Protein AF-0000000077522440 (afdb_homodimer)

InterPro domains:
  IPR002110 Ankyrin repeat [PF12796] (13-89)
  IPR002110 Ankyrin repeat [PS50088] (48-80)
  IPR036770 Ankyrin repeat-containing domain superfamily [G3DSA:1.25.40.20] (3-104)
  IPR036770 Ankyrin repeat-containing domain superfamily [SSF48403] (14-89)

Structure (mmCIF, N/CA/C/O backbone):
data_AF-0000000077522440-model_v1
#
loop_
_entity.id
_entity.type
_entity.pdbx_description
1 polymer 'ANK_REP_REGION domain-containing protein'
#
loop_
_atom_site.group_PDB
_atom_site.id
_atom_site.type_symbol
_atom_site.label_atom_id
_atom_site.label_alt_id
_atom_site.label_comp_id
_atom_site.label_asym_id
_atom_site.label_entity_id
_atom_site.label_seq_id
_atom_site.pdbx_PDB_ins_code
_atom_site.Cartn_x
_atom_site.Cartn_y
_atom_site.Cartn_z
_atom_site.occupancy
_atom_site.B_iso_or_equiv
_atom_site.auth_seq_id
_atom_site.auth_comp_id
_atom_site.auth_asym_id
_atom_site.auth_atom_id
_atom_site.pdbx_PDB_model_num
ATOM 1 N N . MET A 1 1 ? -11.016 16.938 -20 1 34.31 1 MET A N 1
ATOM 2 C CA . MET A 1 1 ? -11.484 17.625 -18.797 1 34.31 1 MET A CA 1
ATOM 3 C C . MET A 1 1 ? -11.148 16.812 -17.547 1 34.31 1 MET A C 1
ATOM 5 O O . MET A 1 1 ? -11.688 17.062 -16.469 1 34.31 1 MET A O 1
ATOM 9 N N . PRO A 1 2 ? -10.891 15.523 -17.688 1 43.03 2 PRO A N 1
ATOM 10 C CA . PRO A 1 2 ? -10.672 14.531 -16.625 1 43.03 2 PRO A CA 1
ATOM 11 C C . PRO A 1 2 ? -9.523 14.906 -15.695 1 43.03 2 PRO A C 1
ATOM 13 O O . PRO A 1 2 ? -9.578 14.602 -14.5 1 43.03 2 PRO A O 1
ATOM 16 N N . ALA A 1 3 ? -8.5 15.422 -16.422 1 49.19 3 ALA A N 1
ATOM 17 C CA . ALA A 1 3 ? -7.285 15.789 -15.695 1 49.19 3 ALA A CA 1
ATOM 18 C C . ALA A 1 3 ? -7.574 16.875 -14.656 1 49.19 3 ALA A C 1
ATOM 20 O O . ALA A 1 3 ? -6.988 16.859 -13.57 1 49.19 3 ALA A O 1
ATOM 21 N N . ALA A 1 4 ? -8.344 17.828 -15.117 1 45.81 4 ALA A N 1
ATOM 22 C CA . ALA A 1 4 ? -8.68 18.969 -14.266 1 45.81 4 ALA A CA 1
ATOM 23 C C . ALA A 1 4 ? -9.422 18.531 -13.008 1 45.81 4 ALA A C 1
ATOM 25 O O . ALA A 1 4 ? -9.227 19.094 -11.93 1 45.81 4 ALA A O 1
ATOM 26 N N . ALA A 1 5 ? -10.234 17.531 -13.188 1 49.31 5 ALA A N 1
ATOM 27 C CA . ALA A 1 5 ? -11.047 16.984 -12.109 1 49.31 5 ALA A CA 1
ATOM 28 C C . ALA A 1 5 ? -10.195 16.188 -11.125 1 49.31 5 ALA A C 1
ATOM 30 O O . ALA A 1 5 ? -10.453 16.203 -9.914 1 49.31 5 ALA A O 1
ATOM 31 N N . GLU A 1 6 ? -9.102 15.453 -11.609 1 52.91 6 GLU A N 1
ATOM 32 C CA . GLU A 1 6 ? -8.172 14.633 -10.844 1 52.91 6 GLU A CA 1
ATOM 33 C C . GLU A 1 6 ? -7.32 15.492 -9.906 1 52.91 6 GLU A C 1
ATOM 35 O O . GLU A 1 6 ? -7.113 15.133 -8.75 1 52.91 6 GLU A O 1
ATOM 40 N N . GLU A 1 7 ? -6.742 16.594 -10.516 1 58.84 7 GLU A N 1
ATOM 41 C CA . GLU A 1 7 ? -5.98 17.578 -9.758 1 58.84 7 GLU A CA 1
ATOM 42 C C . GLU A 1 7 ? -6.828 18.188 -8.641 1 58.84 7 GLU A C 1
ATOM 44 O O . GLU A 1 7 ? -6.309 18.531 -7.578 1 58.84 7 GLU A O 1
ATOM 49 N N . LYS A 1 8 ? -8.062 17.859 -8.828 1 71.31 8 LYS A N 1
ATOM 50 C CA . LYS A 1 8 ? -9.016 18.531 -7.945 1 71.31 8 LYS A CA 1
ATOM 51 C C . LYS A 1 8 ? -9.289 17.703 -6.695 1 71.31 8 LYS A C 1
ATOM 53 O O . LYS A 1 8 ? -9.336 18.25 -5.586 1 71.31 8 LYS A O 1
ATOM 58 N N . ALA A 1 9 ? -9.18 16.375 -6.879 1 82.75 9 ALA A N 1
ATOM 59 C CA . ALA A 1 9 ? -9.539 15.578 -5.711 1 82.75 9 ALA A CA 1
ATOM 60 C C . ALA A 1 9 ? -8.453 15.648 -4.641 1 82.75 9 ALA A C 1
ATOM 62 O O . ALA A 1 9 ? -8.758 15.781 -3.451 1 82.75 9 ALA A O 1
ATOM 63 N N . THR A 1 10 ? -7.219 15.695 -5.117 1 87.12 10 THR A N 1
ATOM 64 C CA . THR A 1 10 ? -6.094 15.766 -4.188 1 87.12 10 THR A CA 1
ATOM 65 C C . THR A 1 10 ? -6.129 17.078 -3.4 1 87.12 10 THR A C 1
ATOM 67 O O . THR A 1 10 ? -5.895 17.078 -2.191 1 87.12 10 THR A O 1
ATOM 70 N N . ALA A 1 11 ? -6.438 18.125 -4.078 1 89.88 11 ALA A N 1
ATOM 71 C CA . ALA A 1 11 ? -6.512 19.438 -3.422 1 89.88 11 ALA A CA 1
ATOM 72 C C . ALA A 1 11 ? -7.641 19.469 -2.393 1 89.88 11 ALA A C 1
ATOM 74 O O . ALA A 1 11 ? -7.48 20.031 -1.308 1 89.88 11 ALA A O 1
ATOM 75 N N . MET A 1 12 ? -8.742 18.891 -2.73 1 92.06 12 MET A N 1
ATOM 76 C CA . MET A 1 12 ? -9.883 18.828 -1.819 1 92.06 12 MET A CA 1
ATOM 77 C C . MET A 1 12 ? -9.562 17.969 -0.604 1 92.06 12 MET A C 1
ATOM 79 O O . MET A 1 12 ? -9.891 18.328 0.526 1 92.06 12 MET A O 1
ATOM 83 N N . LEU A 1 13 ? -8.945 16.875 -0.842 1 94.06 13 LEU A N 1
ATOM 84 C CA . LEU A 1 13 ? -8.562 15.969 0.237 1 94.06 13 LEU A CA 1
ATOM 85 C C . LEU A 1 13 ? -7.562 16.641 1.177 1 94.06 13 LEU A C 1
ATOM 87 O O . LEU A 1 13 ? -7.68 16.516 2.398 1 94.06 13 LEU A O 1
ATOM 91 N N . LEU A 1 14 ? -6.648 17.359 0.575 1 93.62 14 LEU A N 1
ATOM 92 C CA . LEU A 1 14 ? -5.652 18.078 1.37 1 93.62 14 LEU A CA 1
ATOM 93 C C . LEU A 1 14 ? -6.324 19.094 2.295 1 93.62 14 LEU A C 1
ATOM 95 O O . LEU A 1 14 ? -5.973 19.188 3.473 1 93.62 14 LEU A O 1
ATOM 99 N N . GLN A 1 15 ? -7.238 19.828 1.775 1 93.75 15 GLN A N 1
ATOM 100 C CA . GLN A 1 15 ? -7.977 20.797 2.572 1 93.75 15 GLN A CA 1
ATOM 101 C C . GLN A 1 15 ? -8.727 20.109 3.717 1 93.75 15 GLN A C 1
ATOM 103 O O . GLN A 1 15 ? -8.773 20.641 4.832 1 93.75 15 GLN A O 1
ATOM 108 N N . CYS A 1 16 ? -9.297 18.969 3.438 1 96 16 CYS A N 1
ATOM 109 C CA . CYS A 1 16 ? -10.023 18.219 4.457 1 96 16 CYS A CA 1
ATOM 110 C C . CYS A 1 16 ? -9.086 17.812 5.594 1 96 16 CYS A C 1
ATOM 112 O O . CYS A 1 16 ? -9.445 17.922 6.766 1 96 16 CYS A O 1
ATOM 114 N N . ILE A 1 17 ? -7.926 17.375 5.262 1 95.56 17 ILE A N 1
ATOM 115 C CA . ILE A 1 17 ? -6.953 16.906 6.246 1 95.56 17 ILE A CA 1
ATOM 116 C C . ILE A 1 17 ? -6.492 18.094 7.102 1 95.56 17 ILE A C 1
ATOM 118 O O . ILE A 1 17 ? -6.469 18 8.336 1 95.56 17 ILE A O 1
ATOM 122 N N . GLU A 1 18 ? -6.219 19.234 6.465 1 93.81 18 GLU A N 1
ATOM 123 C CA . GLU A 1 18 ? -5.719 20.406 7.168 1 93.81 18 GLU A C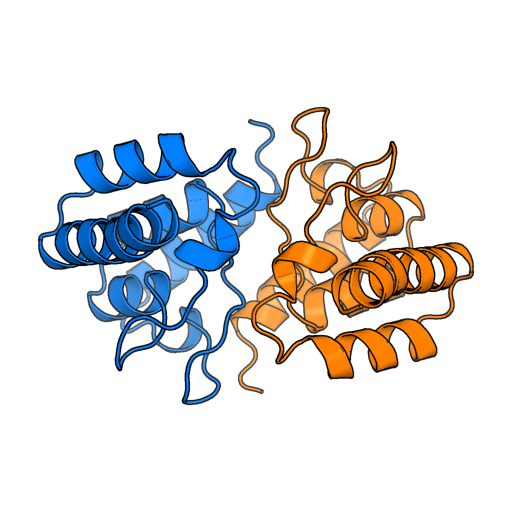A 1
ATOM 124 C C . GLU A 1 18 ? -6.781 20.984 8.102 1 93.81 18 GLU A C 1
ATOM 126 O O . GLU A 1 18 ? -6.457 21.531 9.156 1 93.81 18 GLU A O 1
ATOM 131 N N . ASN A 1 19 ? -8.008 20.812 7.648 1 94.81 19 ASN A N 1
ATOM 132 C CA . ASN A 1 19 ? -9.094 21.375 8.438 1 94.81 19 ASN A CA 1
ATOM 133 C C . ASN A 1 19 ? -9.648 20.344 9.43 1 94.81 19 ASN A C 1
ATOM 135 O O . ASN A 1 19 ? -10.57 20.656 10.195 1 94.81 19 ASN A O 1
ATOM 139 N N . GLY A 1 20 ? -9.219 19.172 9.406 1 93.81 20 GLY A N 1
ATOM 140 C CA . GLY A 1 20 ? -9.633 18.125 10.336 1 93.81 20 GLY A CA 1
ATOM 141 C C . GLY A 1 20 ? -11.023 17.594 10.047 1 93.81 20 GLY A C 1
ATOM 142 O O . GLY A 1 20 ? -11.719 17.125 10.953 1 93.81 20 GLY A O 1
ATOM 143 N N . ARG A 1 21 ? -11.445 17.734 8.852 1 94.38 21 ARG A N 1
ATOM 144 C CA . ARG A 1 21 ? -12.75 17.219 8.453 1 94.38 21 ARG A CA 1
ATOM 145 C C . ARG A 1 21 ? -12.641 15.773 7.965 1 94.38 21 ARG A C 1
ATOM 147 O O . ARG A 1 21 ? -12.75 15.516 6.766 1 94.38 21 ARG A O 1
ATOM 154 N N . VAL A 1 22 ? -12.672 14.836 8.867 1 95.25 22 VAL A N 1
ATOM 155 C CA . VAL A 1 22 ? -12.438 13.422 8.602 1 95.25 22 VAL A CA 1
ATOM 156 C C . VAL A 1 22 ? -13.656 12.812 7.922 1 95.25 22 VAL A C 1
ATOM 158 O O . VAL A 1 22 ? -13.531 11.938 7.062 1 95.25 22 VAL A O 1
ATOM 161 N N . ASP A 1 23 ? -14.805 13.328 8.297 1 94.94 23 ASP A N 1
ATOM 162 C CA . ASP A 1 23 ? -16.047 12.82 7.719 1 94.94 23 ASP A CA 1
ATOM 163 C C . ASP A 1 23 ? -16.078 13.031 6.207 1 94.94 23 ASP A C 1
ATOM 165 O O . ASP A 1 23 ? -16.391 12.102 5.453 1 94.94 23 ASP A O 1
ATOM 169 N N . ILE A 1 24 ? -15.75 14.211 5.855 1 94.88 24 ILE A N 1
ATOM 170 C CA . ILE A 1 24 ? -15.734 14.547 4.438 1 94.88 24 ILE A CA 1
ATOM 171 C C . ILE A 1 24 ? -14.602 13.789 3.736 1 94.88 24 ILE A C 1
ATOM 173 O O . ILE A 1 24 ? -14.781 13.281 2.627 1 94.88 24 ILE A O 1
ATOM 177 N N . LEU A 1 25 ? -13.508 13.734 4.363 1 94.75 25 LEU A N 1
ATOM 178 C CA . LEU A 1 25 ? -12.359 13 3.844 1 94.75 25 LEU A CA 1
ATOM 179 C C . LEU A 1 25 ? -12.734 11.562 3.52 1 94.75 25 LEU A C 1
ATOM 181 O O . LEU A 1 25 ? -12.492 11.086 2.406 1 94.75 25 LEU A O 1
ATOM 185 N N . CYS A 1 26 ? -13.352 10.945 4.43 1 94.12 26 CYS A N 1
ATOM 186 C CA . CYS A 1 26 ? -13.758 9.547 4.281 1 94.12 26 CYS A CA 1
ATOM 187 C C . CYS A 1 26 ? -14.75 9.391 3.133 1 94.12 26 CYS A C 1
ATOM 189 O O . CYS A 1 26 ? -14.664 8.438 2.363 1 94.12 26 CYS A O 1
ATOM 191 N N . SER A 1 27 ? -15.609 10.32 3.062 1 93.94 27 SER A N 1
ATOM 192 C CA . SER A 1 27 ? -16.625 10.273 2.008 1 93.94 27 SER A CA 1
ATOM 193 C C . SER A 1 27 ? -15.977 10.344 0.626 1 93.94 27 SER A C 1
ATOM 195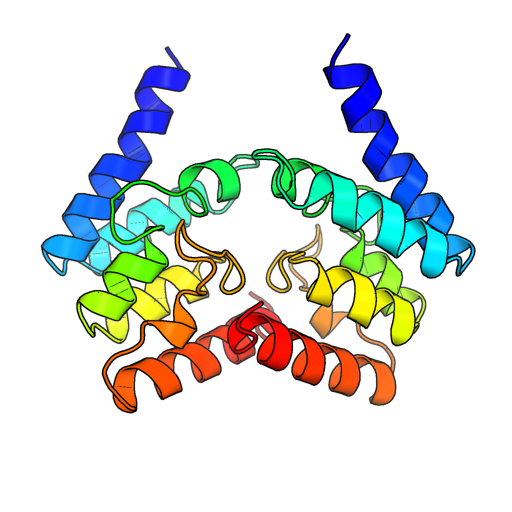 O O . SER A 1 27 ? -16.328 9.57 -0.267 1 93.94 27 SER A O 1
ATOM 197 N N . ILE A 1 28 ? -15.086 11.195 0.466 1 92.75 28 ILE A N 1
ATOM 198 C CA . ILE A 1 28 ? -14.406 11.383 -0.812 1 92.75 28 ILE A CA 1
ATOM 199 C C . ILE A 1 28 ? -13.57 10.148 -1.135 1 92.75 28 ILE A C 1
ATOM 201 O O . ILE A 1 28 ? -13.641 9.617 -2.246 1 92.75 28 ILE A O 1
ATOM 205 N N . LEU A 1 29 ? -12.875 9.664 -0.179 1 92.62 29 LEU A N 1
ATOM 206 C CA . LEU A 1 29 ? -12.016 8.5 -0.363 1 92.62 29 LEU A CA 1
ATOM 207 C C . LEU A 1 29 ? -12.836 7.27 -0.741 1 92.62 29 LEU A C 1
ATOM 209 O O . LEU A 1 29 ? -12.445 6.496 -1.615 1 92.62 29 LEU A O 1
ATOM 213 N N . SER A 1 30 ? -13.938 7.125 -0.061 1 90 30 SER A N 1
ATOM 214 C CA . SER A 1 30 ? -14.812 5.988 -0.332 1 90 30 SER A CA 1
ATOM 215 C C . SER A 1 30 ? -15.289 5.988 -1.781 1 90 30 SER A C 1
ATOM 217 O O . SER A 1 30 ? -15.469 4.926 -2.383 1 90 30 SER A O 1
ATOM 219 N N . GLN A 1 31 ? -15.477 7.117 -2.264 1 88.31 31 GLN A N 1
ATOM 220 C CA . GLN A 1 31 ? -15.945 7.258 -3.641 1 88.31 31 GLN A CA 1
ATOM 221 C C . GLN A 1 31 ? -14.805 7.012 -4.629 1 88.31 31 GLN A C 1
ATOM 223 O O . GLN A 1 31 ? -15.039 6.57 -5.758 1 88.31 31 GLN A O 1
ATOM 228 N N . MET A 1 32 ? -13.664 7.273 -4.227 1 86.31 32 MET A N 1
ATOM 229 C CA . MET A 1 32 ? -12.508 7.195 -5.121 1 86.31 32 MET A CA 1
ATOM 230 C C . MET A 1 32 ? -11.836 5.836 -5.023 1 86.31 32 MET A C 1
ATOM 232 O O . MET A 1 32 ? -11.125 5.422 -5.941 1 86.31 32 MET A O 1
ATOM 236 N N . LYS A 1 33 ? -11.984 5.133 -3.932 1 79.75 33 LYS A N 1
ATOM 237 C CA . LYS A 1 33 ? -11.227 3.926 -3.609 1 79.75 33 LYS A CA 1
ATOM 238 C C . LYS A 1 33 ? -11.398 2.861 -4.688 1 79.75 33 LYS A C 1
ATOM 240 O O . LYS A 1 33 ? -10.484 2.076 -4.945 1 79.75 33 LYS A O 1
ATOM 245 N N . ASN A 1 34 ? -12.453 2.836 -5.41 1 77.06 34 ASN A N 1
ATOM 246 C CA . ASN A 1 34 ? -12.734 1.812 -6.41 1 77.06 34 ASN A CA 1
ATOM 247 C C . ASN A 1 34 ? -12.203 2.213 -7.785 1 77.06 34 ASN A C 1
ATOM 249 O O . ASN A 1 34 ? -12.273 1.43 -8.734 1 77.06 34 ASN A O 1
ATOM 253 N N . LYS A 1 35 ? -11.641 3.336 -7.82 1 79.38 35 LYS A N 1
ATOM 254 C CA . LYS A 1 35 ? -11.117 3.805 -9.102 1 79.38 35 LYS A CA 1
ATOM 255 C C . LYS A 1 35 ? -9.703 3.295 -9.336 1 79.38 35 LYS A C 1
ATOM 257 O O . LYS A 1 35 ? -8.922 3.164 -8.398 1 79.38 35 LYS A O 1
ATOM 262 N N . ALA A 1 36 ? -9.383 3.021 -10.609 1 72.69 36 ALA A N 1
ATOM 263 C CA . ALA A 1 36 ? -8.086 2.473 -10.977 1 72.69 36 ALA A CA 1
ATOM 264 C C . ALA A 1 36 ? -6.969 3.484 -10.727 1 72.69 36 ALA A C 1
ATOM 266 O O . ALA A 1 36 ? -5.832 3.105 -10.438 1 72.69 36 ALA A O 1
ATOM 267 N N . ASP A 1 37 ? -7.32 4.738 -10.781 1 79.25 37 ASP A N 1
ATOM 268 C CA . ASP A 1 37 ? -6.316 5.785 -10.625 1 79.25 37 ASP A CA 1
ATOM 269 C C . ASP A 1 37 ? -6.285 6.309 -9.188 1 79.25 37 ASP A C 1
ATOM 271 O O . ASP A 1 37 ? -5.73 7.375 -8.922 1 79.25 37 ASP A O 1
ATOM 275 N N . PHE A 1 38 ? -6.93 5.574 -8.328 1 84.75 38 PHE A N 1
ATOM 276 C CA . PHE A 1 38 ? -7.016 5.984 -6.93 1 84.75 38 PHE A CA 1
ATOM 277 C C . PHE A 1 38 ? -5.629 6.285 -6.371 1 84.75 38 PHE A C 1
ATOM 279 O O . PHE A 1 38 ? -5.383 7.383 -5.867 1 84.75 38 PHE A O 1
ATOM 286 N N . HIS A 1 39 ? -4.711 5.383 -6.539 1 85.25 39 HIS A N 1
ATOM 287 C CA . HIS A 1 39 ? -3.395 5.504 -5.922 1 85.25 39 HIS A CA 1
ATOM 288 C C . HIS A 1 39 ? -2.557 6.574 -6.609 1 85.25 39 HIS A C 1
ATOM 290 O O . HIS A 1 39 ? -1.676 7.176 -5.988 1 85.25 39 HIS A O 1
ATOM 296 N N . GLU A 1 40 ? -2.869 6.848 -7.789 1 81.88 40 GLU A N 1
ATOM 297 C CA . GLU A 1 40 ? -2.195 7.922 -8.508 1 81.88 40 GLU A CA 1
ATOM 298 C C . GLU A 1 40 ? -2.637 9.289 -8 1 81.88 40 GLU A C 1
ATOM 300 O O . GLU A 1 40 ? -1.952 10.289 -8.219 1 81.88 40 GLU A O 1
ATOM 305 N N . GLN A 1 41 ? -3.703 9.289 -7.301 1 84.75 41 GLN A N 1
ATOM 306 C CA . GLN A 1 41 ? -4.246 10.547 -6.809 1 84.75 41 GLN A CA 1
ATOM 307 C C . GLN A 1 41 ? -3.924 10.75 -5.328 1 84.75 41 GLN A C 1
ATOM 309 O O . GLN A 1 41 ? -3.713 11.875 -4.879 1 84.75 41 GLN A O 1
ATOM 314 N N . VAL A 1 42 ? -3.863 9.664 -4.66 1 88.62 42 VAL A N 1
ATOM 315 C CA . VAL A 1 42 ? -3.74 9.805 -3.215 1 88.62 42 VAL A CA 1
ATOM 316 C C . VAL A 1 42 ? -2.314 9.477 -2.783 1 88.62 42 VAL A C 1
ATOM 318 O O . VAL A 1 42 ? -1.836 9.977 -1.762 1 88.62 42 VAL A O 1
ATOM 321 N N . ASP A 1 43 ? -1.589 8.633 -3.477 1 89.19 43 ASP A N 1
ATOM 322 C CA . ASP A 1 43 ? -0.239 8.203 -3.127 1 89.19 43 ASP A CA 1
ATOM 323 C C . ASP A 1 43 ? 0.81 9.008 -3.893 1 89.19 43 ASP A C 1
ATOM 325 O O . ASP A 1 43 ? 1.85 8.469 -4.281 1 89.19 43 ASP A O 1
ATOM 329 N N . VAL A 1 44 ? 0.484 10.219 -4.199 1 85.88 44 VAL A N 1
ATOM 330 C CA . VAL A 1 44 ? 1.409 11.086 -4.922 1 85.88 44 VAL A CA 1
ATOM 331 C C . VAL A 1 44 ? 1.896 12.203 -4.004 1 85.88 44 VAL A C 1
ATOM 333 O O . VAL A 1 44 ? 1.173 12.633 -3.098 1 85.88 44 VAL A O 1
ATOM 336 N N . ILE A 1 45 ? 3.105 12.57 -4.281 1 88.25 45 ILE A N 1
ATOM 337 C CA . ILE A 1 45 ? 3.635 13.703 -3.531 1 88.25 45 ILE A CA 1
ATOM 338 C C . ILE A 1 45 ? 2.879 14.977 -3.916 1 88.25 45 ILE A C 1
ATOM 340 O O . ILE A 1 45 ? 2.896 15.383 -5.078 1 88.25 45 ILE A O 1
ATOM 344 N N . CYS A 1 46 ? 2.152 15.555 -3.037 1 85.94 46 CYS A N 1
ATOM 345 C CA . CYS A 1 46 ? 1.282 16.688 -3.354 1 85.94 46 CYS A CA 1
ATOM 346 C C . CYS A 1 46 ? 1.747 17.953 -2.639 1 85.94 46 CYS A C 1
ATOM 348 O O . CYS A 1 46 ? 1.227 19.031 -2.893 1 85.94 46 CYS A O 1
ATOM 350 N N . CYS A 1 47 ? 2.656 17.859 -1.787 1 85.88 47 CYS A N 1
ATOM 351 C CA . CYS A 1 47 ? 3.137 19.016 -1.036 1 85.88 47 CYS A CA 1
ATOM 352 C C . CYS A 1 47 ? 4.57 18.812 -0.571 1 85.88 47 CYS A C 1
ATOM 354 O O . CYS A 1 47 ? 5.203 17.812 -0.919 1 85.88 47 CYS A O 1
ATOM 356 N N . SER A 1 48 ? 5.023 19.781 0.135 1 88.88 48 SER A N 1
ATOM 357 C CA . SER A 1 48 ? 6.402 19.734 0.604 1 88.88 48 SER A CA 1
ATOM 358 C C . SER A 1 48 ? 6.617 18.594 1.593 1 88.88 48 SER A C 1
ATOM 360 O O . SER A 1 48 ? 7.703 18.016 1.659 1 88.88 48 SER A O 1
ATOM 362 N N . GLU A 1 49 ? 5.633 18.25 2.354 1 90.19 49 GLU A N 1
ATOM 363 C CA . GLU A 1 49 ? 5.719 17.188 3.357 1 90.19 49 GLU A CA 1
ATOM 364 C C . GLU A 1 49 ? 5.727 15.812 2.707 1 90.19 49 GLU A C 1
ATOM 366 O O . GLU A 1 49 ? 6.277 14.859 3.264 1 90.19 49 GLU A O 1
ATOM 371 N N . GLY A 1 50 ? 5.172 15.773 1.518 1 93 50 GLY A N 1
ATOM 372 C CA . GLY A 1 50 ? 5.094 14.5 0.816 1 93 50 GLY A CA 1
ATOM 373 C C . GLY A 1 50 ? 3.709 14.203 0.277 1 93 50 GLY A C 1
ATOM 374 O O . GLY A 1 50 ? 3.164 14.969 -0.516 1 93 50 GLY A O 1
ATOM 375 N N . THR A 1 51 ? 3.152 13.102 0.782 1 94 51 THR A N 1
ATOM 376 C CA . THR A 1 51 ? 1.824 12.68 0.349 1 94 51 THR A CA 1
ATOM 377 C C . THR A 1 51 ? 0.765 13.125 1.355 1 94 51 THR A C 1
ATOM 379 O O . THR A 1 51 ? 1.088 13.727 2.379 1 94 51 THR A O 1
ATOM 382 N N . LEU A 1 52 ? -0.495 12.797 1.047 1 95.19 52 LEU A N 1
ATOM 383 C CA . LEU A 1 52 ? -1.589 13.102 1.961 1 95.19 52 LEU A CA 1
ATOM 384 C C . LEU A 1 52 ? -1.381 12.422 3.309 1 95.19 52 LEU A C 1
ATOM 386 O O . LEU A 1 52 ? -1.612 13.031 4.359 1 95.19 52 LEU A O 1
ATOM 390 N N . LEU A 1 53 ? -0.874 11.258 3.279 1 95.75 53 LEU A N 1
ATOM 391 C CA . LEU A 1 53 ? -0.601 10.516 4.5 1 95.75 53 LEU A CA 1
ATOM 392 C C . LEU A 1 53 ? 0.494 11.188 5.32 1 95.75 53 LEU A C 1
ATOM 394 O O . LEU A 1 53 ? 0.397 11.273 6.547 1 95.75 53 LEU A O 1
ATOM 398 N N . HIS A 1 54 ? 1.488 11.68 4.641 1 96.31 54 HIS A N 1
ATOM 399 C CA . HIS A 1 54 ? 2.566 12.391 5.32 1 96.31 54 HIS A CA 1
ATOM 400 C C . HIS A 1 54 ? 2.037 13.617 6.059 1 96.31 54 HIS A C 1
ATOM 402 O O . HIS A 1 54 ? 2.42 13.867 7.203 1 96.31 54 HIS A O 1
ATOM 408 N N . ILE A 1 55 ? 1.214 14.344 5.383 1 95.69 55 ILE A N 1
ATOM 409 C CA . ILE A 1 55 ? 0.643 15.531 6 1 95.69 55 ILE A CA 1
ATOM 410 C C . ILE A 1 55 ? -0.183 15.133 7.223 1 95.69 55 ILE A C 1
ATOM 412 O O . ILE A 1 55 ? -0.096 15.773 8.273 1 95.69 55 ILE A O 1
ATOM 416 N N . ALA A 1 56 ? -0.96 14.148 7.082 1 96.69 56 ALA A N 1
ATOM 417 C CA . ALA A 1 56 ? -1.794 13.672 8.18 1 96.69 56 ALA A CA 1
ATOM 418 C C . ALA A 1 56 ? -0.945 13.312 9.398 1 96.69 56 ALA A C 1
ATOM 420 O O . ALA A 1 56 ? -1.302 13.648 10.531 1 96.69 56 ALA A O 1
ATOM 421 N N . VAL A 1 57 ? 0.109 12.656 9.133 1 96.25 57 VAL A N 1
ATOM 422 C CA . VAL A 1 57 ? 0.978 12.227 10.227 1 96.25 57 VAL A CA 1
ATOM 423 C C . VAL A 1 57 ? 1.657 13.445 10.859 1 96.25 57 VAL A C 1
ATOM 425 O O . VAL A 1 57 ? 1.861 13.484 12.07 1 96.25 57 VAL A O 1
ATOM 428 N N . THR A 1 58 ? 2.033 14.398 10 1 94.25 58 THR A N 1
ATOM 429 C CA . THR A 1 58 ? 2.678 15.609 10.5 1 94.25 58 THR A CA 1
ATOM 430 C C . THR A 1 58 ? 1.72 16.406 11.383 1 94.25 58 THR A C 1
ATOM 432 O O . THR A 1 58 ? 2.143 17.031 12.359 1 94.25 58 THR A O 1
ATOM 435 N N . LEU A 1 59 ? 0.461 16.344 11.055 1 94.75 59 LEU A N 1
ATOM 436 C CA . LEU A 1 59 ? -0.563 17.031 11.836 1 94.75 59 LEU A CA 1
ATOM 437 C C . LEU A 1 59 ? -0.89 16.234 13.102 1 94.75 59 LEU A C 1
ATOM 439 O O . LEU A 1 59 ? -1.635 16.719 13.961 1 94.75 59 LEU A O 1
ATOM 443 N N . ASP A 1 60 ? -0.365 15.047 13.242 1 96.25 60 ASP A N 1
ATOM 444 C CA . ASP A 1 60 ? -0.513 14.18 14.414 1 96.25 60 ASP A CA 1
ATOM 445 C C . ASP A 1 60 ? -1.981 13.852 14.664 1 96.25 60 ASP A C 1
ATOM 447 O O . ASP A 1 60 ? -2.434 13.852 15.812 1 96.25 60 ASP A O 1
ATOM 451 N N . SER A 1 61 ? -2.701 13.688 13.602 1 95.44 61 SER A N 1
ATOM 452 C CA . SER A 1 61 ? -4.113 13.328 13.695 1 95.44 61 SER A CA 1
ATOM 453 C C . SER A 1 61 ? -4.32 11.836 13.477 1 95.44 61 SER A C 1
ATOM 455 O O . SER A 1 61 ? -4.324 11.359 12.336 1 95.44 61 SER A O 1
ATOM 457 N N . THR A 1 62 ? -4.676 11.133 14.539 1 96.25 62 THR A N 1
ATOM 458 C CA . THR A 1 62 ? -4.844 9.68 14.477 1 96.25 62 THR A CA 1
ATOM 459 C C . THR A 1 62 ? -6.051 9.312 13.617 1 96.25 62 THR A C 1
ATOM 461 O O . THR A 1 62 ? -6.004 8.352 12.852 1 96.25 62 THR A O 1
ATOM 464 N N . ASP A 1 63 ? -7.016 10.133 13.711 1 96.31 63 ASP A N 1
ATOM 465 C CA . ASP A 1 63 ? -8.25 9.852 12.977 1 96.31 63 ASP A CA 1
ATOM 466 C C . ASP A 1 63 ? -8.023 9.977 11.469 1 96.31 63 ASP A C 1
ATOM 468 O O . ASP A 1 63 ? -8.461 9.109 10.703 1 96.31 63 ASP A O 1
ATOM 472 N N . THR A 1 64 ? -7.328 11.008 11.133 1 96.44 64 THR A N 1
ATOM 473 C CA . THR A 1 64 ? -7.062 11.25 9.719 1 96.44 64 THR A CA 1
ATOM 474 C C . THR A 1 64 ? -6.172 10.156 9.141 1 96.44 64 THR A C 1
ATOM 476 O O . THR A 1 64 ? -6.449 9.633 8.062 1 96.44 64 THR A O 1
ATOM 479 N N . VAL A 1 65 ? -5.195 9.797 9.891 1 96.56 65 VAL A N 1
ATOM 480 C CA . VAL A 1 65 ? -4.277 8.75 9.461 1 96.56 65 VAL A CA 1
ATOM 481 C C . VAL A 1 65 ? -5.035 7.434 9.297 1 96.56 65 VAL A C 1
ATOM 483 O O . VAL A 1 65 ? -4.91 6.762 8.273 1 96.56 65 VAL A O 1
ATOM 486 N N . SER A 1 66 ? -5.836 7.18 10.242 1 96.19 66 SER A N 1
ATOM 487 C CA . SER A 1 66 ? -6.625 5.953 10.219 1 96.19 66 SER A CA 1
ATOM 488 C C . SER A 1 66 ? -7.578 5.938 9.023 1 96.19 66 SER A C 1
ATOM 490 O O . SER A 1 66 ? -7.734 4.914 8.359 1 96.19 66 SER A O 1
ATOM 492 N N . ALA A 1 67 ? -8.141 7.031 8.773 1 94.56 67 ALA A N 1
ATOM 493 C CA . ALA A 1 67 ? -9.086 7.145 7.668 1 94.56 67 ALA A CA 1
ATOM 494 C C . ALA A 1 67 ? -8.406 6.895 6.328 1 94.56 67 ALA A C 1
ATOM 496 O O . ALA A 1 67 ? -8.93 6.176 5.48 1 94.56 67 ALA A O 1
ATOM 497 N N . LEU A 1 68 ? -7.273 7.465 6.164 1 94.75 68 LEU A N 1
ATOM 498 C CA . LEU A 1 68 ? -6.531 7.309 4.918 1 94.75 68 LEU A CA 1
ATOM 499 C C . LEU A 1 68 ? -6.121 5.855 4.707 1 94.75 68 LEU A C 1
ATOM 501 O O . LEU A 1 68 ? -6.367 5.281 3.643 1 94.75 68 LEU A O 1
ATOM 505 N N . LEU A 1 69 ? -5.59 5.254 5.738 1 93.25 69 LEU A N 1
ATOM 506 C CA . LEU A 1 69 ? -5.121 3.873 5.66 1 93.25 69 LEU A CA 1
ATOM 507 C C . LEU A 1 69 ? -6.293 2.91 5.492 1 93.25 69 LEU A C 1
ATOM 509 O O . LEU A 1 69 ? -6.203 1.947 4.727 1 93.25 69 LEU A O 1
ATOM 513 N N . ALA A 1 70 ? -7.383 3.197 6.145 1 91.69 70 ALA A N 1
ATOM 514 C CA . ALA A 1 70 ? -8.562 2.344 6.082 1 91.69 70 ALA A CA 1
ATOM 515 C C . ALA A 1 70 ? -9.156 2.326 4.672 1 91.69 70 ALA A C 1
ATOM 517 O O . ALA A 1 70 ? -9.797 1.353 4.273 1 91.69 70 ALA A O 1
ATOM 518 N N . ASN A 1 71 ? -8.938 3.328 3.914 1 91 71 ASN A N 1
ATOM 519 C CA . ASN A 1 71 ? -9.516 3.42 2.574 1 91 71 ASN A CA 1
ATOM 520 C C . ASN A 1 71 ? -8.531 2.947 1.51 1 91 71 ASN A C 1
ATOM 522 O O . ASN A 1 71 ? -8.789 3.084 0.313 1 91 71 ASN A O 1
ATOM 526 N N . GLY A 1 72 ? -7.34 2.48 1.974 1 89 72 GLY A N 1
ATOM 527 C CA . GLY A 1 72 ? -6.461 1.783 1.049 1 89 72 GLY A CA 1
ATOM 528 C C . GLY A 1 72 ? -5.246 2.598 0.651 1 89 72 GLY A C 1
ATOM 529 O O . GLY A 1 72 ? -4.504 2.215 -0.256 1 89 72 GLY A O 1
ATOM 530 N N . VAL A 1 73 ? -5.031 3.771 1.178 1 91.75 73 VAL A N 1
ATOM 531 C CA . VAL A 1 73 ? -3.84 4.559 0.883 1 91.75 73 VAL A CA 1
ATOM 532 C C . VAL A 1 73 ? -2.586 3.746 1.199 1 91.75 73 VAL A C 1
ATOM 534 O O . VAL A 1 73 ? -2.545 3.021 2.197 1 91.75 73 VAL A O 1
ATOM 537 N N . ASN A 1 74 ? -1.565 3.836 0.408 1 90.94 74 ASN A N 1
ATOM 538 C CA . ASN A 1 74 ? -0.336 3.064 0.549 1 90.94 74 ASN A CA 1
ATOM 539 C C . ASN A 1 74 ? 0.566 3.639 1.638 1 90.94 74 ASN A C 1
ATOM 541 O O . ASN A 1 74 ? 1.015 4.781 1.537 1 90.94 74 ASN A O 1
ATOM 545 N N . ALA A 1 75 ? 0.866 2.893 2.588 1 92.69 75 ALA A N 1
ATOM 546 C CA . ALA A 1 75 ? 1.64 3.314 3.754 1 92.69 75 ALA A CA 1
ATOM 547 C C . ALA A 1 75 ? 3.137 3.279 3.459 1 92.69 75 ALA A C 1
ATOM 549 O O . ALA A 1 75 ? 3.939 3.807 4.23 1 92.69 75 ALA A O 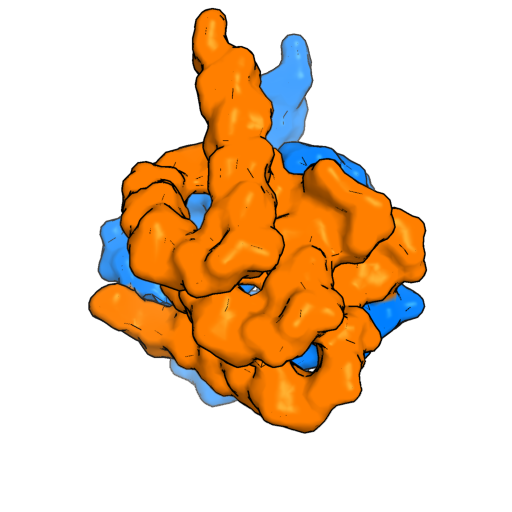1
ATOM 550 N N . CYS A 1 76 ? 3.586 2.783 2.336 1 90.19 76 CYS A N 1
ATOM 551 C CA . CYS A 1 76 ? 5 2.535 2.082 1 90.19 76 CYS A CA 1
ATOM 552 C C . CYS A 1 76 ? 5.578 3.59 1.146 1 90.19 76 CYS A C 1
ATOM 554 O O . CYS A 1 76 ? 6.758 3.533 0.792 1 90.19 76 CYS A O 1
ATOM 556 N N . VAL A 1 77 ? 4.766 4.559 0.792 1 89.19 77 VAL A N 1
ATOM 557 C CA . VAL A 1 77 ? 5.227 5.59 -0.132 1 89.19 77 VAL A CA 1
ATOM 558 C C . VAL A 1 77 ? 6.23 6.5 0.57 1 89.19 77 VAL A C 1
ATOM 560 O O . VAL A 1 77 ? 6.031 6.887 1.724 1 89.19 77 VAL A O 1
ATOM 563 N N . GLN A 1 78 ? 7.266 6.812 -0.167 1 89.12 78 GLN A N 1
ATOM 564 C CA . GLN A 1 78 ? 8.289 7.691 0.384 1 89.12 78 GLN A CA 1
ATOM 565 C C . GLN A 1 78 ? 8.156 9.109 -0.171 1 89.12 78 GLN A C 1
ATOM 567 O O . GLN A 1 78 ? 7.777 9.297 -1.327 1 89.12 78 GLN A O 1
ATOM 572 N N . ASN A 1 79 ? 8.5 10.086 0.657 1 90.19 79 ASN A N 1
ATOM 573 C CA . ASN A 1 79 ? 8.5 11.477 0.196 1 90.19 79 ASN A CA 1
ATOM 574 C C . ASN A 1 79 ? 9.828 11.852 -0.454 1 90.19 79 ASN A C 1
ATOM 576 O O . ASN A 1 79 ? 10.633 10.977 -0.778 1 90.19 79 ASN A O 1
ATOM 580 N N . ASN A 1 80 ? 9.977 13.172 -0.681 1 89 80 ASN A N 1
ATOM 581 C CA . ASN A 1 80 ? 11.18 13.664 -1.354 1 89 80 ASN A CA 1
ATOM 582 C C . ASN A 1 80 ? 12.422 13.453 -0.501 1 89 80 ASN A C 1
ATOM 584 O O . ASN A 1 80 ? 13.539 13.414 -1.024 1 89 80 ASN A O 1
ATOM 588 N N . GLU A 1 81 ? 12.227 13.273 0.744 1 90.75 81 GLU A N 1
ATOM 589 C CA . GLU A 1 81 ? 13.344 13.062 1.664 1 90.75 81 GLU A CA 1
ATOM 590 C C . GLU A 1 81 ? 13.672 11.578 1.802 1 90.75 81 GLU A C 1
ATOM 592 O O . GLU A 1 81 ? 14.547 11.203 2.58 1 90.75 81 GLU A O 1
ATOM 597 N N . GLY A 1 82 ? 12.93 10.711 1.134 1 88.44 82 GLY A N 1
ATOM 598 C CA . GLY A 1 82 ? 13.141 9.273 1.221 1 88.44 82 GLY A CA 1
ATOM 599 C C . GLY A 1 82 ? 12.547 8.656 2.471 1 88.44 82 GLY A C 1
ATOM 600 O O . GLY A 1 82 ? 12.938 7.555 2.871 1 88.44 82 GLY A O 1
ATOM 601 N N . LYS A 1 83 ? 11.672 9.438 3.09 1 92.31 83 LYS A N 1
ATOM 602 C CA . LYS A 1 83 ? 11.047 8.961 4.32 1 92.31 83 LYS A CA 1
ATOM 603 C C . LYS A 1 83 ? 9.594 8.562 4.086 1 92.31 83 LYS A C 1
ATOM 605 O O . LYS A 1 83 ? 8.883 9.219 3.33 1 92.31 83 LYS A O 1
ATOM 610 N N . THR A 1 84 ? 9.266 7.473 4.758 1 94.44 84 THR A N 1
ATOM 611 C CA . THR A 1 84 ? 7.859 7.074 4.727 1 94.44 84 THR A CA 1
ATOM 612 C C . THR A 1 84 ? 7.035 7.922 5.691 1 94.44 84 THR A C 1
ATOM 614 O O . THR A 1 84 ? 7.59 8.609 6.547 1 94.44 84 THR A O 1
ATOM 617 N N . ALA A 1 85 ? 5.734 7.883 5.5 1 95.75 85 ALA A N 1
ATOM 618 C CA . ALA A 1 85 ? 4.871 8.633 6.41 1 95.75 85 ALA A CA 1
ATOM 619 C C . ALA A 1 85 ? 5.07 8.18 7.855 1 95.75 85 ALA A C 1
ATOM 621 O O . ALA A 1 85 ? 5.055 8.992 8.781 1 95.75 85 ALA A O 1
ATOM 622 N N . PHE A 1 86 ? 5.324 6.957 8.047 1 96.31 86 PHE A N 1
ATOM 623 C CA . PHE A 1 86 ? 5.531 6.406 9.383 1 96.31 86 PHE A CA 1
ATOM 624 C C . PHE A 1 86 ? 6.75 7.035 10.047 1 96.31 86 PHE A C 1
ATOM 626 O O . PHE A 1 86 ? 6.719 7.348 11.242 1 96.31 86 PHE A O 1
ATOM 633 N N . GLN A 1 87 ? 7.723 7.219 9.297 1 94.94 87 GLN A N 1
ATOM 634 C CA . GLN A 1 87 ? 8.969 7.785 9.805 1 94.94 87 GLN A CA 1
ATOM 635 C C . GLN A 1 87 ? 8.781 9.25 10.203 1 94.94 87 GLN A C 1
ATOM 637 O O . GLN A 1 87 ? 9.586 9.797 10.961 1 94.94 87 GLN A O 1
ATOM 642 N N . CYS A 1 88 ? 7.762 9.875 9.695 1 95.44 88 CYS A N 1
ATOM 643 C CA . CYS A 1 88 ? 7.516 11.289 9.953 1 95.44 88 CYS A CA 1
ATOM 644 C C . CYS A 1 88 ? 6.555 11.469 11.125 1 95.44 88 CYS A C 1
ATOM 646 O O . CYS A 1 88 ? 6.188 12.594 11.461 1 95.44 88 CYS A O 1
ATOM 648 N N . CYS A 1 89 ? 6.152 10.383 11.695 1 96 89 CYS A N 1
ATOM 649 C CA . CYS A 1 89 ? 5.254 10.453 12.836 1 96 89 CYS A CA 1
ATOM 650 C C . CYS A 1 89 ? 5.906 11.188 14 1 96 89 CYS A C 1
ATOM 652 O O . CYS A 1 89 ? 7.098 11.008 14.266 1 96 89 CYS A O 1
ATOM 654 N N . LYS A 1 90 ? 5.09 11.977 14.711 1 94.62 90 LYS A N 1
ATOM 655 C CA . LYS A 1 90 ? 5.641 12.828 15.766 1 94.62 90 LYS A CA 1
ATOM 656 C C . LYS A 1 90 ? 5.293 12.281 17.141 1 94.62 90 LYS A C 1
ATOM 658 O O . LYS A 1 90 ? 5.902 12.672 18.141 1 94.62 90 LYS A O 1
ATOM 663 N N . SER A 1 91 ? 4.332 11.453 17.25 1 96.75 91 SER A N 1
ATOM 664 C CA . SER A 1 91 ? 3.887 10.93 18.547 1 96.75 91 SER A CA 1
ATOM 665 C C . SER A 1 91 ? 3.674 9.422 18.484 1 96.75 91 SER A C 1
ATOM 667 O O . SER A 1 91 ? 3.479 8.859 17.406 1 96.75 91 SER A O 1
ATOM 669 N N . ASP A 1 92 ? 3.742 8.781 19.688 1 96.06 92 ASP A N 1
ATOM 670 C CA . ASP A 1 92 ? 3.477 7.352 19.781 1 96.06 92 ASP A CA 1
ATOM 671 C C . ASP A 1 92 ? 2.021 7.039 19.438 1 96.06 92 ASP A C 1
ATOM 673 O O . ASP A 1 92 ? 1.72 5.973 18.906 1 96.06 92 ASP A O 1
ATOM 677 N N . ALA A 1 93 ? 1.242 8.008 19.766 1 96.75 93 ALA A N 1
ATOM 678 C CA . ALA A 1 93 ? -0.178 7.797 19.5 1 96.75 93 ALA A CA 1
ATOM 679 C C . ALA A 1 93 ? -0.426 7.582 18 1 96.75 93 ALA A C 1
ATOM 681 O O . ALA A 1 93 ? -1.09 6.617 17.609 1 96.75 93 ALA A O 1
ATOM 682 N N . VAL A 1 94 ? 0.148 8.422 17.219 1 97.06 94 VAL A N 1
ATOM 683 C CA . VAL A 1 94 ? -0.062 8.344 15.781 1 97.06 94 VAL A CA 1
ATOM 684 C C . VAL A 1 94 ? 0.688 7.137 15.219 1 97.06 94 VAL A C 1
ATOM 686 O O . VAL A 1 94 ? 0.203 6.469 14.297 1 97.06 94 VAL A O 1
ATOM 689 N N . ARG A 1 95 ? 1.836 6.828 15.719 1 96 95 ARG A N 1
ATOM 690 C CA . ARG A 1 95 ? 2.584 5.648 15.297 1 96 95 ARG A CA 1
ATOM 691 C C . ARG A 1 95 ? 1.779 4.375 15.531 1 96 95 ARG A C 1
ATOM 693 O O . ARG A 1 95 ? 1.708 3.51 14.656 1 96 95 ARG A O 1
ATOM 700 N N . ASN A 1 96 ? 1.246 4.316 16.703 1 96.56 96 ASN A N 1
ATOM 701 C CA . ASN A 1 96 ? 0.452 3.145 17.062 1 96.56 96 ASN A CA 1
ATOM 702 C C . ASN A 1 96 ? -0.794 3.027 16.188 1 96.56 96 ASN A C 1
ATOM 704 O O . ASN A 1 96 ? -1.128 1.938 15.719 1 96.56 96 ASN A O 1
ATOM 708 N N . ALA A 1 97 ? -1.462 4.105 15.984 1 95.88 97 ALA A N 1
ATOM 709 C CA . ALA A 1 97 ? -2.648 4.113 15.133 1 95.88 97 ALA A CA 1
ATOM 710 C C . ALA A 1 97 ? -2.303 3.709 13.703 1 95.88 97 ALA A C 1
ATOM 712 O O . ALA A 1 97 ? -3.064 2.986 13.055 1 95.88 97 ALA A O 1
ATOM 713 N N . PHE A 1 98 ? -1.121 4.156 13.281 1 96.31 98 PHE A N 1
ATOM 714 C CA . PHE A 1 98 ? -0.632 3.854 11.945 1 96.31 98 PHE A CA 1
ATOM 715 C C . PHE A 1 98 ? -0.47 2.35 11.75 1 96.31 98 PHE A C 1
ATOM 717 O O . PHE A 1 98 ? -1.035 1.773 10.82 1 96.31 98 PHE A O 1
ATOM 724 N N . VAL A 1 99 ? 0.208 1.738 12.641 1 94.69 99 VAL A N 1
ATOM 725 C CA . VAL A 1 99 ? 0.513 0.315 12.531 1 94.69 99 VAL A CA 1
ATOM 726 C C . VAL A 1 99 ? -0.768 -0.501 12.695 1 94.69 99 VAL A C 1
ATOM 728 O O . VAL A 1 99 ? -1.002 -1.454 11.945 1 94.69 99 VAL A O 1
ATOM 731 N N . GLN A 1 100 ? -1.571 -0.098 13.625 1 94.31 100 GLN A N 1
ATOM 732 C CA . GLN A 1 100 ? -2.822 -0.806 13.875 1 94.31 100 GLN A CA 1
ATOM 733 C C . GLN A 1 100 ? -3.721 -0.788 12.641 1 94.31 100 GLN A C 1
ATOM 735 O O . GLN A 1 100 ? -4.281 -1.817 12.258 1 94.31 100 GLN A O 1
ATOM 740 N N . GLU A 1 101 ? -3.787 0.351 12.016 1 94.38 101 GLU A N 1
ATOM 741 C CA . GLU A 1 101 ? -4.695 0.472 10.883 1 94.38 101 GLU A CA 1
ATOM 742 C C . GLU A 1 101 ? -4.141 -0.247 9.656 1 94.38 101 GLU A C 1
ATOM 744 O O . GLU A 1 101 ? -4.895 -0.846 8.891 1 94.38 101 GLU A O 1
ATOM 749 N N . VAL A 1 102 ? -2.846 -0.203 9.531 1 93.06 102 VAL A N 1
ATOM 750 C CA . VAL A 1 102 ? -2.234 -0.916 8.414 1 93.06 102 VAL A CA 1
ATOM 751 C C . VAL A 1 102 ? -2.508 -2.412 8.539 1 93.06 102 VAL A C 1
ATOM 753 O O . VAL A 1 102 ? -2.949 -3.057 7.586 1 93.06 102 VAL A O 1
ATOM 756 N N . LEU A 1 103 ? -2.33 -2.945 9.688 1 93.31 103 LEU A N 1
ATOM 757 C CA . LEU A 1 103 ? -2.559 -4.367 9.93 1 93.31 103 LEU A CA 1
ATOM 758 C C . LEU A 1 103 ? -4.035 -4.715 9.773 1 93.31 103 LEU A C 1
ATOM 760 O O . LEU A 1 103 ? -4.371 -5.77 9.227 1 93.31 103 LEU A O 1
ATOM 764 N N . ARG A 1 104 ? -4.828 -3.773 10.227 1 92.69 104 ARG A N 1
ATOM 765 C CA . ARG A 1 104 ? -6.266 -3.988 10.078 1 92.69 104 ARG A CA 1
ATOM 766 C C . ARG A 1 104 ? -6.672 -3.988 8.609 1 92.69 104 ARG A C 1
ATOM 768 O O . ARG A 1 104 ? -7.48 -4.816 8.18 1 92.69 104 ARG A O 1
ATOM 775 N N . ALA A 1 105 ? -6.188 -3.09 7.918 1 90.62 105 ALA A N 1
ATOM 776 C CA . ALA A 1 105 ? -6.531 -2.938 6.508 1 90.62 105 ALA A CA 1
ATOM 777 C C . ALA A 1 105 ? -6.094 -4.156 5.703 1 90.62 105 ALA A C 1
ATOM 779 O O . ALA A 1 105 ? -6.781 -4.566 4.762 1 90.62 105 ALA A O 1
ATOM 780 N N . ILE A 1 106 ? -4.957 -4.766 6.035 1 91.25 106 ILE A N 1
ATOM 781 C CA . ILE A 1 106 ? -4.445 -5.895 5.266 1 91.25 106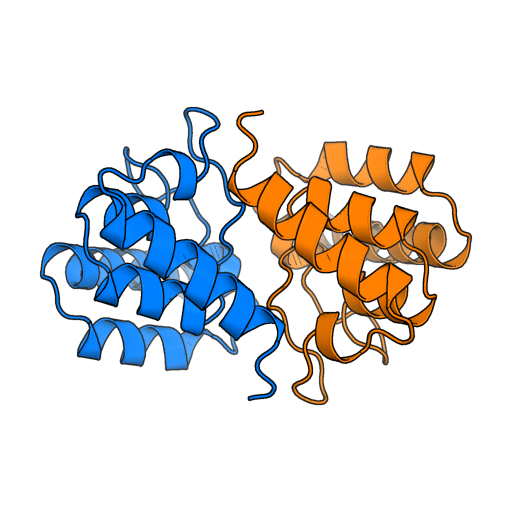 ILE A CA 1
ATOM 782 C C . ILE A 1 106 ? -5.203 -7.164 5.648 1 91.25 106 ILE A C 1
ATOM 784 O O . ILE A 1 106 ? -5.305 -8.102 4.852 1 91.25 106 ILE A O 1
ATOM 788 N N . THR A 1 107 ? -5.602 -7.242 6.879 1 89.88 107 THR A N 1
ATOM 789 C CA . THR A 1 107 ? -6.293 -8.43 7.359 1 89.88 107 THR A CA 1
ATOM 790 C C . THR A 1 107 ? -7.793 -8.328 7.102 1 89.88 107 THR A C 1
ATOM 792 O O . THR A 1 107 ? -8.523 -9.305 7.266 1 89.88 107 THR A O 1
ATOM 795 N N . MET A 1 108 ? -8.32 -7.105 6.902 1 71.88 108 MET A N 1
ATOM 796 C CA . MET A 1 108 ? -9.758 -6.855 6.91 1 71.88 108 MET A CA 1
ATOM 797 C C . MET A 1 108 ? -10.383 -7.254 5.578 1 71.88 108 MET A C 1
ATOM 799 O O . MET A 1 108 ? -9.766 -7.094 4.523 1 71.88 108 MET A O 1
ATOM 803 N N . SER A 1 109 ? -11.023 -8.414 5.516 1 52.94 109 SER A N 1
ATOM 804 C CA . SER A 1 109 ? -12.047 -8.633 4.5 1 52.94 109 SER A CA 1
ATOM 805 C C . SER A 1 109 ? -13.062 -7.492 4.484 1 52.94 109 SER A C 1
ATOM 807 O O . SER A 1 109 ? -13.359 -6.906 5.527 1 52.94 109 SER A O 1
ATOM 809 N N . LYS A 1 110 ? -13.125 -6.586 3.508 1 42.09 110 LYS A N 1
ATOM 810 C CA . LYS A 1 110 ? -14.375 -5.844 3.613 1 42.09 110 LYS A CA 1
ATOM 811 C C . LYS A 1 110 ? -15.445 -6.66 4.332 1 42.09 110 LYS A C 1
ATOM 813 O O . LYS A 1 110 ? -15.602 -7.855 4.07 1 42.09 110 LYS A O 1
ATOM 818 N N . MET B 1 1 ? 3.145 4.469 -27.828 1 33.97 1 MET B N 1
ATOM 819 C CA . MET B 1 1 ? 3.861 3.203 -27.719 1 33.97 1 MET B CA 1
ATOM 820 C C . MET B 1 1 ? 3.988 2.785 -26.25 1 33.97 1 MET B C 1
ATOM 822 O O . MET B 1 1 ? 4.77 1.889 -25.922 1 33.97 1 MET B O 1
ATOM 826 N N . PRO B 1 2 ? 3.854 3.672 -25.297 1 42.78 2 PRO B N 1
ATOM 827 C CA . PRO B 1 2 ? 4.117 3.523 -23.859 1 42.78 2 PRO B CA 1
ATOM 828 C C . PRO B 1 2 ? 3.248 2.453 -23.203 1 42.78 2 PRO B C 1
ATOM 830 O O . PRO B 1 2 ? 3.688 1.782 -22.266 1 42.78 2 PRO B O 1
ATOM 833 N N . ALA B 1 3 ? 1.996 2.504 -23.656 1 46.94 3 ALA B N 1
ATOM 834 C CA . ALA B 1 3 ? 0.973 1.587 -23.172 1 46.94 3 ALA B CA 1
ATOM 835 C C . ALA B 1 3 ? 1.376 0.134 -23.406 1 46.94 3 ALA B C 1
ATOM 837 O O . ALA B 1 3 ? 1.131 -0.729 -22.562 1 46.94 3 ALA B O 1
ATOM 838 N N . ALA B 1 4 ? 1.838 -0.123 -24.547 1 47.28 4 ALA B N 1
ATOM 839 C CA . ALA B 1 4 ? 2.215 -1.486 -24.906 1 47.28 4 ALA B CA 1
ATOM 840 C C . ALA B 1 4 ? 3.33 -2.006 -24 1 47.28 4 ALA B C 1
ATOM 842 O O . ALA B 1 4 ? 3.346 -3.184 -23.641 1 47.28 4 ALA B O 1
ATOM 843 N N . ALA B 1 5 ? 4.281 -1.113 -23.75 1 49.19 5 ALA B N 1
ATOM 844 C CA . ALA B 1 5 ? 5.422 -1.43 -22.891 1 49.19 5 ALA B CA 1
ATOM 845 C C . ALA B 1 5 ? 4.98 -1.662 -21.453 1 49.19 5 ALA B C 1
ATOM 847 O O . ALA B 1 5 ? 5.527 -2.523 -20.75 1 49.19 5 ALA B O 1
ATOM 848 N N . GLU B 1 6 ? 3.906 -0.89 -20.953 1 52.59 6 GLU B N 1
ATOM 849 C CA . GLU B 1 6 ? 3.342 -0.979 -19.609 1 52.59 6 GLU B CA 1
ATOM 850 C C . GLU B 1 6 ? 2.674 -2.332 -19.375 1 52.59 6 GLU B C 1
ATOM 852 O O . GLU B 1 6 ? 2.834 -2.938 -18.312 1 52.59 6 GLU B O 1
ATOM 857 N N . GLU B 1 7 ? 1.806 -2.723 -20.422 1 60.03 7 GLU B N 1
ATOM 858 C CA . GLU B 1 7 ? 1.171 -4.035 -20.406 1 60.03 7 GLU B CA 1
ATOM 859 C C . GLU B 1 7 ? 2.211 -5.152 -20.359 1 60.03 7 GLU B C 1
ATOM 861 O O . GLU B 1 7 ? 1.961 -6.223 -19.812 1 60.03 7 GLU B O 1
ATOM 866 N N . LYS B 1 8 ? 3.443 -4.66 -20.625 1 71.62 8 LYS B N 1
ATOM 867 C CA . LYS B 1 8 ? 4.516 -5.637 -20.812 1 71.62 8 LYS B CA 1
ATOM 868 C C . LYS B 1 8 ? 5.227 -5.926 -19.5 1 71.62 8 LYS B C 1
ATOM 870 O O . LYS B 1 8 ? 5.516 -7.082 -19.172 1 71.62 8 LYS B O 1
ATOM 875 N N . ALA B 1 9 ? 5.207 -4.906 -18.609 1 83 9 ALA B N 1
ATOM 876 C CA . ALA B 1 9 ? 5.977 -5.137 -17.391 1 83 9 ALA B CA 1
ATOM 877 C C . ALA B 1 9 ? 5.242 -6.09 -16.438 1 83 9 ALA B C 1
ATOM 879 O O . ALA B 1 9 ? 5.852 -6.992 -15.859 1 83 9 ALA B O 1
ATOM 880 N N . THR B 1 10 ? 3.922 -5.93 -16.438 1 87.62 10 THR B N 1
ATOM 881 C CA . THR B 1 10 ? 3.102 -6.785 -15.578 1 87.62 10 THR B CA 1
ATOM 882 C C . THR B 1 10 ? 3.201 -8.242 -16.016 1 87.62 10 THR B C 1
ATOM 884 O O . THR B 1 10 ? 3.316 -9.141 -15.188 1 87.62 10 THR B O 1
ATOM 887 N N . ALA B 1 11 ? 3.17 -8.453 -17.281 1 90.19 11 ALA B N 1
ATOM 888 C CA . ALA B 1 11 ? 3.268 -9.805 -17.812 1 90.19 11 ALA B CA 1
ATOM 889 C C . ALA B 1 11 ? 4.625 -10.422 -17.5 1 90.19 11 ALA B C 1
ATOM 891 O O . ALA B 1 11 ? 4.715 -11.609 -17.156 1 90.19 11 ALA B O 1
ATOM 892 N N . MET B 1 12 ? 5.66 -9.656 -17.609 1 92.12 12 MET B N 1
ATOM 893 C CA . MET B 1 12 ? 7.008 -10.117 -17.297 1 92.12 12 MET B CA 1
ATOM 894 C C . MET B 1 12 ? 7.145 -10.438 -15.812 1 92.12 12 MET B C 1
ATOM 896 O O . MET B 1 12 ? 7.734 -11.453 -15.438 1 92.12 12 MET B O 1
ATOM 900 N N . LEU B 1 13 ? 6.633 -9.594 -15.016 1 94.19 13 LEU B N 1
ATOM 901 C CA . LEU B 1 13 ? 6.688 -9.781 -13.57 1 94.19 13 LEU B CA 1
ATOM 902 C C . LEU B 1 13 ? 5.918 -11.039 -13.156 1 94.19 13 LEU B C 1
ATOM 904 O O . LEU B 1 13 ? 6.387 -11.812 -12.32 1 94.19 13 LEU B O 1
ATOM 908 N N . LEU B 1 14 ? 4.789 -11.211 -13.812 1 93.88 14 LEU B N 1
ATOM 909 C CA . LEU B 1 14 ? 3.982 -12.398 -13.539 1 93.88 14 LEU B CA 1
ATOM 910 C C . LEU B 1 14 ? 4.758 -13.672 -13.859 1 93.88 14 LEU B C 1
ATOM 912 O O . LEU B 1 14 ? 4.746 -14.625 -13.078 1 93.88 14 LEU B O 1
ATOM 916 N N . GLN B 1 15 ? 5.375 -13.688 -14.969 1 93.88 15 GLN B N 1
ATOM 917 C CA . GLN B 1 15 ? 6.188 -14.836 -15.359 1 93.88 15 GLN B CA 1
ATOM 918 C C . GLN B 1 15 ? 7.301 -15.094 -14.352 1 93.88 15 GLN B C 1
ATOM 920 O O . GLN B 1 15 ? 7.594 -16.25 -14.023 1 93.88 15 GLN B O 1
ATOM 925 N N . CYS B 1 16 ? 7.926 -14.039 -13.875 1 96.12 16 CYS B N 1
ATOM 926 C CA . CYS B 1 16 ? 8.992 -14.164 -12.883 1 96.12 16 CYS B CA 1
ATOM 927 C C . CYS B 1 16 ? 8.469 -14.805 -11.609 1 96.12 16 CYS B C 1
ATOM 929 O O . CYS B 1 16 ? 9.117 -15.68 -11.031 1 96.12 16 CYS B O 1
ATOM 931 N N . ILE B 1 17 ? 7.32 -14.406 -11.18 1 95.81 17 ILE B N 1
ATOM 932 C CA . ILE B 1 17 ? 6.727 -14.914 -9.953 1 95.81 17 ILE B CA 1
ATOM 933 C C . ILE B 1 17 ? 6.383 -16.391 -10.109 1 95.81 17 ILE B C 1
ATOM 935 O O . ILE B 1 17 ? 6.719 -17.219 -9.258 1 95.81 17 ILE B O 1
ATOM 939 N N . GLU B 1 18 ? 5.805 -16.75 -11.258 1 93.88 18 GLU B N 1
ATOM 940 C CA . GLU B 1 18 ? 5.383 -18.125 -11.508 1 93.88 18 GLU B CA 1
ATOM 941 C C . GLU B 1 18 ? 6.586 -19.062 -11.617 1 93.88 18 GLU B C 1
ATOM 943 O O . GLU B 1 18 ? 6.508 -20.234 -11.25 1 93.88 18 GLU B O 1
ATOM 948 N N . ASN B 1 19 ? 7.641 -18.469 -12.133 1 94.94 19 ASN B N 1
ATOM 949 C CA . ASN B 1 19 ? 8.836 -19.281 -12.336 1 94.94 19 ASN B CA 1
ATOM 950 C C . ASN B 1 19 ? 9.766 -19.219 -11.133 1 94.94 19 ASN B C 1
ATOM 952 O O . ASN B 1 19 ? 10.828 -19.844 -11.133 1 94.94 19 ASN B O 1
ATOM 956 N N . GLY B 1 20 ? 9.492 -18.453 -10.18 1 94 20 GLY B N 1
ATOM 957 C CA . GLY B 1 20 ? 10.281 -18.344 -8.953 1 94 20 GLY B CA 1
ATOM 958 C C . GLY B 1 20 ? 11.586 -17.594 -9.148 1 94 20 GLY B C 1
ATOM 959 O O . GLY B 1 20 ? 12.562 -17.844 -8.438 1 94 20 GLY B O 1
ATOM 960 N N . ARG B 1 21 ? 11.625 -16.781 -10.125 1 94.56 21 ARG B N 1
ATOM 961 C CA . ARG B 1 21 ? 12.82 -15.984 -10.383 1 94.56 21 ARG B CA 1
ATOM 962 C C . ARG B 1 21 ? 12.766 -14.664 -9.633 1 94.56 21 ARG B C 1
ATOM 964 O O . ARG B 1 21 ? 12.57 -13.602 -10.242 1 94.56 21 ARG B O 1
ATOM 971 N N . VAL B 1 22 ? 13.164 -14.664 -8.398 1 95.38 22 VAL B N 1
ATOM 972 C CA . VAL B 1 22 ? 13.031 -13.531 -7.492 1 95.38 22 VAL B CA 1
ATOM 973 C C . VAL B 1 22 ? 14.078 -12.469 -7.832 1 95.38 22 VAL B C 1
ATOM 975 O O . VAL B 1 22 ? 13.82 -11.266 -7.719 1 95.38 22 VAL B O 1
ATOM 978 N N . ASP B 1 23 ? 15.211 -12.945 -8.281 1 95 23 ASP B N 1
ATOM 979 C CA . ASP B 1 23 ? 16.281 -12.023 -8.633 1 95 23 ASP B CA 1
ATOM 980 C C . ASP B 1 23 ? 15.859 -11.078 -9.758 1 95 23 ASP B C 1
ATOM 982 O O . ASP B 1 23 ? 16.062 -9.867 -9.664 1 95 23 ASP B O 1
ATOM 986 N N . ILE B 1 24 ? 15.305 -11.688 -10.734 1 94.94 24 ILE B N 1
ATOM 987 C CA . ILE B 1 24 ? 14.852 -10.906 -11.883 1 94.94 24 ILE B CA 1
ATOM 988 C C . ILE B 1 24 ? 13.672 -10.031 -11.469 1 94.94 24 ILE B C 1
ATOM 990 O O . ILE B 1 24 ? 13.594 -8.859 -11.867 1 94.94 24 ILE B O 1
ATOM 994 N N . LEU B 1 25 ? 12.82 -10.578 -10.727 1 94.94 25 LEU B N 1
ATOM 995 C CA . LEU B 1 25 ? 11.664 -9.844 -10.211 1 94.94 25 LEU B CA 1
ATOM 996 C C . LEU B 1 25 ? 12.109 -8.57 -9.5 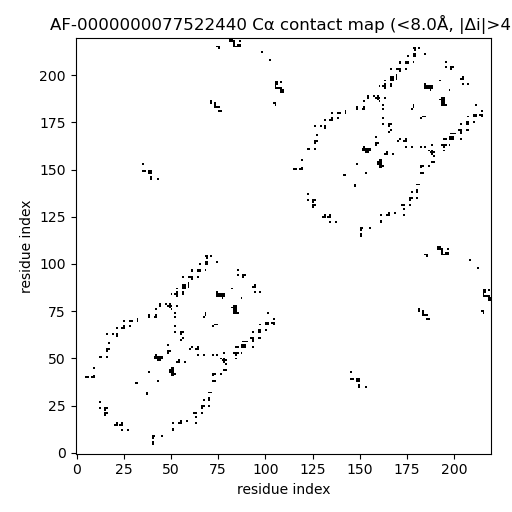1 94.94 25 LEU B C 1
ATOM 998 O O . LEU B 1 25 ? 11.625 -7.48 -9.805 1 94.94 25 LEU B O 1
ATOM 1002 N N . CYS B 1 26 ? 13.031 -8.719 -8.648 1 94.19 26 CYS B N 1
ATOM 1003 C CA . CYS B 1 26 ? 13.547 -7.605 -7.859 1 94.19 26 CYS B CA 1
ATOM 1004 C C . CYS B 1 26 ? 14.188 -6.555 -8.758 1 94.19 26 CYS B C 1
ATOM 1006 O O . CYS B 1 26 ? 14.008 -5.355 -8.547 1 94.19 26 CYS B O 1
ATOM 1008 N N . SER B 1 27 ? 14.875 -7.035 -9.695 1 93.94 27 SER B N 1
ATOM 1009 C CA . SER B 1 27 ? 15.547 -6.121 -10.617 1 93.94 27 SER B CA 1
ATOM 1010 C C . SER B 1 27 ? 14.539 -5.258 -11.375 1 93.94 27 SER B C 1
ATOM 1012 O O . SER B 1 27 ? 14.719 -4.043 -11.484 1 93.94 27 SER B O 1
ATOM 1014 N N . ILE B 1 28 ? 13.539 -5.852 -11.844 1 92.81 28 ILE B N 1
ATOM 1015 C CA . ILE B 1 28 ? 12.516 -5.148 -12.602 1 92.81 28 ILE B CA 1
ATOM 1016 C C . ILE B 1 28 ? 11.781 -4.164 -11.695 1 92.81 28 ILE B C 1
ATOM 1018 O O . ILE B 1 28 ? 11.602 -2.996 -12.047 1 92.81 28 ILE B O 1
ATOM 1022 N N . LEU B 1 29 ? 11.438 -4.617 -10.547 1 92.75 29 LEU B N 1
ATOM 1023 C CA . LEU B 1 29 ? 10.711 -3.787 -9.586 1 92.75 29 LEU B CA 1
ATOM 1024 C C . LEU B 1 29 ? 11.539 -2.572 -9.18 1 92.75 29 LEU B C 1
ATOM 1026 O O . LEU B 1 29 ? 11.016 -1.463 -9.078 1 92.75 29 LEU B O 1
ATOM 1030 N N . SER B 1 30 ? 12.797 -2.814 -8.953 1 90 30 SER B N 1
ATOM 1031 C CA . SER B 1 30 ? 13.688 -1.732 -8.555 1 90 30 SER B CA 1
ATOM 1032 C C . SER B 1 30 ? 13.734 -0.637 -9.609 1 90 30 SER B C 1
ATOM 1034 O O . SER B 1 30 ? 13.867 0.544 -9.281 1 90 30 SER B O 1
ATOM 1036 N N . GLN B 1 31 ? 13.641 -1.045 -10.781 1 88.5 31 GLN B N 1
ATOM 1037 C CA . GLN B 1 31 ? 13.68 -0.099 -11.891 1 88.5 31 GLN B CA 1
ATOM 1038 C C . GLN B 1 31 ? 12.352 0.64 -12.031 1 88.5 31 GLN B C 1
ATOM 1040 O O . GLN B 1 31 ? 12.312 1.776 -12.508 1 88.5 31 GLN B O 1
ATOM 1045 N N . MET B 1 32 ? 11.344 0.034 -11.633 1 86.44 32 MET B N 1
ATOM 1046 C CA . MET B 1 32 ? 10 0.585 -11.828 1 86.44 32 MET B CA 1
ATOM 1047 C C . MET B 1 32 ? 9.547 1.369 -10.602 1 86.44 32 MET B C 1
ATOM 1049 O O . MET B 1 32 ? 8.672 2.227 -10.695 1 86.44 32 MET B O 1
ATOM 1053 N N . LYS B 1 33 ? 10.086 1.084 -9.438 1 80 33 LYS B N 1
ATOM 1054 C CA . LYS B 1 33 ? 9.594 1.588 -8.164 1 80 33 LYS B CA 1
ATOM 1055 C C . LYS B 1 33 ? 9.594 3.113 -8.133 1 80 33 LYS B C 1
ATOM 1057 O O . LYS B 1 33 ? 8.75 3.729 -7.484 1 80 33 LYS B O 1
ATOM 1062 N N . ASN B 1 34 ? 10.398 3.773 -8.891 1 77.12 34 ASN B N 1
ATOM 1063 C CA . ASN B 1 34 ? 10.516 5.227 -8.883 1 77.12 34 ASN B CA 1
ATOM 1064 C C . ASN B 1 34 ? 9.578 5.871 -9.898 1 77.12 34 ASN B C 1
ATOM 1066 O O . ASN B 1 34 ? 9.484 7.098 -9.969 1 77.12 34 ASN B O 1
ATOM 1070 N N . LYS B 1 35 ? 8.883 5.074 -10.562 1 79.62 35 LYS B N 1
ATOM 1071 C CA . LYS B 1 35 ? 7.973 5.605 -11.57 1 79.62 35 LYS B CA 1
ATOM 1072 C C . LYS B 1 35 ? 6.617 5.953 -10.953 1 79.62 35 LYS B C 1
ATOM 1074 O O . LYS B 1 35 ? 6.156 5.273 -10.039 1 79.62 35 LYS B O 1
ATOM 1079 N N . ALA B 1 36 ? 5.992 7.008 -11.492 1 72.94 36 ALA B N 1
ATOM 1080 C CA . ALA B 1 36 ? 4.719 7.492 -10.969 1 72.94 36 ALA B CA 1
ATOM 1081 C C . ALA B 1 36 ? 3.604 6.48 -11.219 1 72.94 36 ALA B C 1
ATOM 1083 O O . ALA B 1 36 ? 2.648 6.395 -10.445 1 72.94 36 ALA B O 1
ATOM 1084 N N . ASP B 1 37 ? 3.764 5.695 -12.25 1 79.31 37 ASP B N 1
ATOM 1085 C CA . ASP B 1 37 ? 2.721 4.742 -12.617 1 79.31 37 ASP B CA 1
ATOM 1086 C C . ASP B 1 37 ? 3.031 3.352 -12.062 1 79.31 37 ASP B C 1
ATOM 1088 O O . ASP B 1 37 ? 2.439 2.361 -12.5 1 79.31 37 ASP B O 1
ATOM 1092 N N . PHE B 1 38 ? 3.98 3.322 -11.172 1 84.81 38 PHE B N 1
ATOM 1093 C CA . PHE B 1 38 ? 4.402 2.049 -10.594 1 84.81 38 PHE B CA 1
ATOM 1094 C C . PHE B 1 38 ? 3.203 1.272 -10.062 1 84.81 38 PHE B C 1
ATOM 1096 O O . PHE B 1 38 ? 2.971 0.129 -10.461 1 84.81 38 PHE B O 1
ATOM 1103 N N . HIS B 1 39 ? 2.393 1.896 -9.258 1 85.44 39 HIS B N 1
ATOM 1104 C CA . HIS B 1 39 ? 1.299 1.211 -8.578 1 85.44 39 HIS B CA 1
ATOM 1105 C C . HIS B 1 39 ? 0.179 0.861 -9.555 1 85.44 39 HIS B C 1
ATOM 1107 O O . HIS B 1 39 ? -0.557 -0.105 -9.336 1 85.44 39 HIS B O 1
ATOM 1113 N N . GLU B 1 40 ? 0.099 1.566 -10.594 1 82 40 GLU B N 1
ATOM 1114 C CA . GLU B 1 40 ? -0.877 1.26 -11.633 1 82 40 GLU B CA 1
ATOM 1115 C C . GLU B 1 40 ? -0.48 0.008 -12.414 1 82 40 GLU B C 1
ATOM 1117 O O . GLU B 1 40 ? -1.314 -0.604 -13.078 1 82 40 GLU B O 1
ATOM 1122 N N . GLN B 1 41 ? 0.735 -0.366 -12.258 1 84.81 41 GLN B N 1
ATOM 1123 C CA . GLN B 1 41 ? 1.237 -1.519 -13 1 84.81 41 GLN B CA 1
ATOM 1124 C C . GLN B 1 41 ? 1.321 -2.754 -12.102 1 84.81 41 GLN B C 1
ATOM 1126 O O . GLN B 1 41 ? 1.107 -3.875 -12.562 1 84.81 41 GLN B O 1
ATOM 1131 N N . VAL B 1 42 ? 1.591 -2.51 -10.898 1 88.69 42 VAL B N 1
ATOM 1132 C CA . VAL B 1 42 ? 1.862 -3.658 -10.039 1 88.69 42 VAL B CA 1
ATOM 1133 C C . VAL B 1 42 ? 0.667 -3.914 -9.125 1 88.69 42 VAL B C 1
ATOM 1135 O O . VAL B 1 42 ? 0.435 -5.051 -8.695 1 88.69 42 VAL B O 1
ATOM 1138 N N . ASP B 1 43 ? -0.102 -2.922 -8.766 1 89.44 43 ASP B N 1
ATOM 1139 C CA . ASP B 1 43 ? -1.24 -3.043 -7.855 1 89.44 43 ASP B CA 1
ATOM 1140 C C . ASP B 1 43 ? -2.549 -3.172 -8.633 1 89.44 43 ASP B C 1
ATOM 1142 O O . ASP B 1 43 ? -3.576 -2.625 -8.219 1 89.44 43 ASP B O 1
ATOM 1146 N N . VAL B 1 44 ? -2.488 -3.764 -9.766 1 85.94 44 VAL B N 1
ATOM 1147 C CA . VAL B 1 44 ? -3.674 -3.959 -10.594 1 85.94 44 VAL B CA 1
ATOM 1148 C C . VAL B 1 44 ? -4.016 -5.445 -10.664 1 85.94 44 VAL B C 1
ATOM 1150 O O . VAL B 1 44 ? -3.129 -6.297 -10.578 1 85.94 44 VAL B O 1
ATOM 1153 N N . ILE B 1 45 ? -5.285 -5.641 -10.773 1 88.44 45 ILE B N 1
ATOM 1154 C CA . ILE B 1 45 ? -5.719 -7.02 -10.953 1 88.44 45 ILE B CA 1
ATOM 1155 C C . ILE B 1 45 ? -5.266 -7.531 -12.312 1 88.44 45 ILE B C 1
ATOM 1157 O O . ILE B 1 45 ? -5.664 -6.992 -13.352 1 88.44 45 ILE B O 1
ATOM 1161 N N . CYS B 1 46 ? -4.395 -8.461 -12.375 1 86.12 46 CYS B N 1
ATOM 1162 C CA . CYS B 1 46 ? -3.789 -8.906 -13.625 1 86.12 46 CYS B CA 1
ATOM 1163 C C . CYS B 1 46 ? -4.191 -10.344 -13.938 1 86.12 46 CYS B C 1
ATOM 1165 O O . CYS B 1 46 ? -3.91 -10.844 -15.031 1 86.12 46 CYS B O 1
ATOM 1167 N N . CYS B 1 47 ? -4.797 -11 -13.07 1 85.88 47 CYS B N 1
ATOM 1168 C CA . CYS B 1 47 ? -5.18 -12.391 -13.281 1 85.88 47 CYS B CA 1
ATOM 1169 C C . CYS B 1 47 ? -6.387 -12.766 -12.422 1 85.88 47 CYS B C 1
ATOM 1171 O O . CYS B 1 47 ? -6.961 -11.906 -11.75 1 85.88 47 CYS B O 1
ATOM 1173 N N . SER B 1 48 ? -6.738 -13.992 -12.539 1 89.06 48 SER B N 1
ATOM 1174 C CA . SER B 1 48 ? -7.914 -14.469 -11.82 1 89.06 48 SER B CA 1
ATOM 1175 C C . SER B 1 48 ? -7.703 -14.414 -10.312 1 89.06 48 SER B C 1
ATOM 1177 O O . SER B 1 48 ? -8.648 -14.188 -9.555 1 89.06 48 SER B O 1
ATOM 1179 N N . GLU B 1 49 ? -6.512 -14.578 -9.852 1 90.5 49 GLU B N 1
ATOM 1180 C CA . GLU B 1 49 ? -6.188 -14.578 -8.43 1 90.5 49 GLU B CA 1
ATOM 1181 C C . GLU B 1 49 ? -6.211 -13.164 -7.859 1 90.5 49 GLU B C 1
ATOM 1183 O O . GLU B 1 49 ? -6.449 -12.977 -6.668 1 90.5 49 GLU B O 1
ATOM 1188 N N . GLY B 1 50 ? -6.023 -12.219 -8.75 1 93.06 50 GLY B N 1
ATOM 1189 C CA . GLY B 1 50 ? -5.988 -10.828 -8.312 1 93.06 50 GLY B CA 1
ATOM 1190 C C . GLY B 1 50 ? -4.785 -10.07 -8.836 1 93.06 50 GLY B C 1
ATOM 1191 O O . GLY B 1 50 ? -4.594 -9.961 -10.047 1 93.06 50 GLY B O 1
ATOM 1192 N N . THR B 1 51 ? -3.975 -9.617 -7.883 1 94 51 THR B N 1
ATOM 1193 C CA . THR B 1 51 ? -2.777 -8.859 -8.242 1 94 51 THR B CA 1
ATOM 1194 C C . THR B 1 51 ? -1.543 -9.758 -8.211 1 94 51 THR B C 1
ATOM 1196 O O . THR B 1 51 ? -1.643 -10.945 -7.898 1 94 51 THR B O 1
ATOM 1199 N N . LEU B 1 52 ? -0.384 -9.148 -8.523 1 95.31 52 LEU B N 1
ATOM 1200 C CA . LEU B 1 52 ? 0.873 -9.883 -8.469 1 95.31 52 LEU B CA 1
ATOM 1201 C C . LEU B 1 52 ? 1.139 -10.406 -7.062 1 95.31 52 LEU B C 1
ATOM 1203 O O . LEU B 1 52 ? 1.58 -11.547 -6.887 1 95.31 52 LEU B O 1
ATOM 1207 N N . LEU B 1 53 ? 0.796 -9.648 -6.113 1 95.81 53 LEU B N 1
ATOM 1208 C CA . LEU B 1 53 ? 0.972 -10.039 -4.719 1 95.81 53 LEU B CA 1
ATOM 1209 C C . LEU B 1 53 ? 0.076 -11.227 -4.371 1 95.81 53 LEU B C 1
ATOM 1211 O O . LEU B 1 53 ? 0.503 -12.148 -3.672 1 95.81 53 LEU B O 1
ATOM 1215 N N . HIS B 1 54 ? -1.125 -11.195 -4.863 1 96.38 54 HIS B N 1
ATOM 1216 C CA . HIS B 1 54 ? -2.049 -12.297 -4.633 1 96.38 54 HIS B CA 1
ATOM 1217 C C . HIS B 1 54 ? -1.49 -13.609 -5.184 1 96.38 54 HIS B C 1
ATOM 1219 O O . HIS B 1 54 ? -1.566 -14.648 -4.523 1 96.38 54 HIS B O 1
ATOM 1225 N N . ILE B 1 55 ? -0.989 -13.516 -6.371 1 95.75 55 ILE B N 1
ATOM 1226 C CA . ILE B 1 55 ? -0.42 -14.711 -6.984 1 95.75 55 ILE B CA 1
ATOM 1227 C C . ILE B 1 55 ? 0.758 -15.211 -6.148 1 95.75 55 ILE B C 1
ATOM 1229 O O . ILE B 1 55 ? 0.893 -16.406 -5.91 1 95.75 55 ILE B O 1
ATOM 1233 N N . ALA B 1 56 ? 1.585 -14.344 -5.758 1 96.75 56 ALA B N 1
ATOM 1234 C CA . ALA B 1 56 ? 2.748 -14.695 -4.949 1 96.75 56 ALA B CA 1
ATOM 1235 C C . ALA B 1 56 ? 2.328 -15.43 -3.676 1 96.75 56 ALA B C 1
ATOM 1237 O O . ALA B 1 56 ? 2.943 -16.422 -3.293 1 96.75 56 ALA B O 1
ATOM 1238 N N . VAL B 1 57 ? 1.339 -14.922 -3.066 1 96.31 57 VAL B N 1
ATOM 1239 C CA . VAL B 1 57 ? 0.876 -15.516 -1.817 1 96.31 57 VAL B CA 1
ATOM 1240 C C . VAL B 1 57 ? 0.25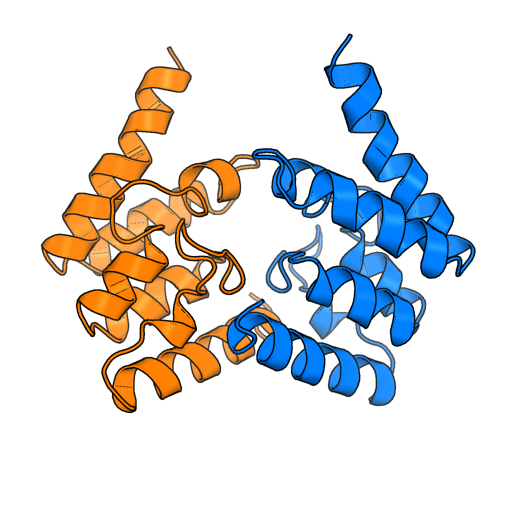8 -16.891 -2.092 1 96.31 57 VAL B C 1
ATOM 1242 O O . VAL B 1 57 ? 0.403 -17.812 -1.29 1 96.31 57 VAL B O 1
ATOM 1245 N N . THR B 1 58 ? -0.472 -16.969 -3.215 1 94.31 58 THR B N 1
ATOM 1246 C CA . THR B 1 58 ? -1.094 -18.234 -3.584 1 94.31 58 THR B CA 1
ATOM 1247 C C . THR B 1 58 ? -0.033 -19.297 -3.859 1 94.31 58 THR B C 1
ATOM 1249 O O . THR B 1 58 ? -0.238 -20.469 -3.568 1 94.31 58 THR B O 1
ATOM 1252 N N . LEU B 1 59 ? 1.081 -18.859 -4.383 1 94.88 59 LEU B N 1
ATOM 1253 C CA . LEU B 1 59 ? 2.191 -19.766 -4.66 1 94.88 59 LEU B CA 1
ATOM 1254 C C . LEU B 1 59 ? 2.957 -20.094 -3.385 1 94.88 59 LEU B C 1
ATOM 1256 O O . LEU B 1 59 ? 3.848 -20.953 -3.393 1 94.88 59 LEU B O 1
ATOM 1260 N N . ASP B 1 60 ? 2.66 -19.438 -2.301 1 96.31 60 ASP B N 1
ATOM 1261 C CA . ASP B 1 60 ? 3.234 -19.656 -0.978 1 96.31 60 ASP B CA 1
ATOM 1262 C C . ASP B 1 60 ? 4.746 -19.422 -0.991 1 96.31 60 ASP B C 1
ATOM 1264 O O . ASP B 1 60 ? 5.496 -20.188 -0.38 1 96.31 60 ASP B O 1
ATOM 1268 N N . SER B 1 61 ? 5.152 -18.453 -1.743 1 95.5 61 SER B N 1
ATOM 1269 C CA . SER B 1 61 ? 6.566 -18.109 -1.824 1 95.5 61 SER B CA 1
ATOM 1270 C C . SER B 1 61 ? 6.879 -16.891 -0.956 1 95.5 61 SER B C 1
ATOM 1272 O O . SER B 1 61 ? 6.617 -15.75 -1.352 1 95.5 61 SER B O 1
ATOM 1274 N N . THR B 1 62 ? 7.594 -17.125 0.13 1 96.31 62 THR B N 1
ATOM 1275 C CA . THR B 1 62 ? 7.91 -16.062 1.075 1 96.31 62 THR B CA 1
ATOM 1276 C C . THR B 1 62 ? 8.859 -15.047 0.45 1 96.31 62 THR B C 1
ATOM 1278 O O . THR B 1 62 ? 8.719 -13.844 0.657 1 96.31 62 THR B O 1
ATOM 1281 N N . ASP B 1 63 ? 9.711 -15.555 -0.344 1 96.38 63 ASP B N 1
ATOM 1282 C CA . ASP B 1 63 ? 10.711 -14.688 -0.965 1 96.38 63 ASP B CA 1
ATOM 1283 C C . ASP B 1 63 ? 10.062 -13.719 -1.953 1 96.38 63 ASP B C 1
ATOM 1285 O O . ASP B 1 63 ? 10.367 -12.531 -1.953 1 96.38 63 ASP B O 1
ATOM 1289 N N . THR B 1 64 ? 9.18 -14.297 -2.707 1 96.5 64 THR B N 1
ATOM 1290 C CA . THR B 1 64 ? 8.492 -13.492 -3.713 1 96.5 64 THR B CA 1
ATOM 1291 C C . THR B 1 64 ? 7.617 -12.43 -3.053 1 96.5 64 THR B C 1
ATOM 1293 O O . THR B 1 64 ? 7.641 -11.266 -3.447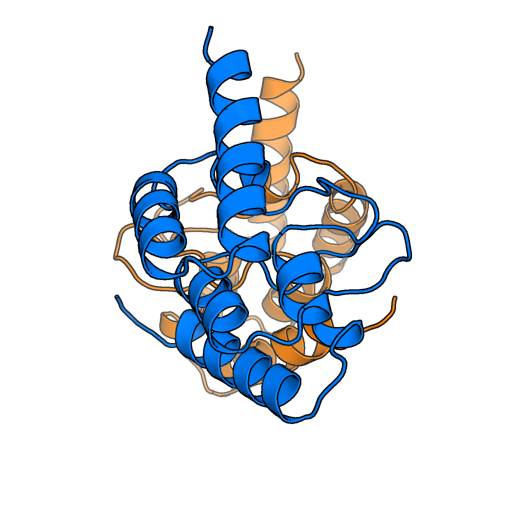 1 96.5 64 THR B O 1
ATOM 1296 N N . VAL B 1 65 ? 6.938 -12.844 -2.043 1 96.62 65 VAL B N 1
ATOM 1297 C CA . VAL B 1 65 ? 6.07 -11.93 -1.306 1 96.62 65 VAL B CA 1
ATOM 1298 C C . VAL B 1 65 ? 6.91 -10.812 -0.686 1 96.62 65 VAL B C 1
ATOM 1300 O O . VAL B 1 65 ? 6.586 -9.633 -0.831 1 96.62 65 VAL B O 1
ATOM 1303 N N . SER B 1 66 ? 7.977 -11.203 -0.123 1 96.19 66 SER B N 1
ATOM 1304 C CA . SER B 1 66 ? 8.867 -10.242 0.511 1 96.19 66 SER B CA 1
ATOM 1305 C C . SER B 1 66 ? 9.445 -9.266 -0.511 1 96.19 66 SER B C 1
ATOM 1307 O O . SER B 1 66 ? 9.523 -8.062 -0.251 1 96.19 66 SER B O 1
ATOM 1309 N N . ALA B 1 67 ? 9.773 -9.773 -1.614 1 94.62 67 ALA B N 1
ATOM 1310 C CA . ALA B 1 67 ? 10.352 -8.945 -2.67 1 94.62 67 ALA B CA 1
ATOM 1311 C C . ALA B 1 67 ? 9.352 -7.898 -3.156 1 94.62 67 ALA B C 1
ATOM 1313 O O . ALA B 1 67 ? 9.703 -6.73 -3.34 1 94.62 67 ALA B O 1
ATOM 1314 N N . LEU B 1 68 ? 8.156 -8.312 -3.346 1 94.88 68 LEU B N 1
ATOM 1315 C CA . LEU B 1 68 ? 7.117 -7.406 -3.824 1 94.88 68 LEU B CA 1
ATOM 1316 C C . LEU B 1 68 ? 6.848 -6.305 -2.805 1 94.88 68 LEU B C 1
ATOM 1318 O O . LEU B 1 68 ? 6.852 -5.121 -3.148 1 94.88 68 LEU B O 1
ATOM 1322 N N . LEU B 1 69 ? 6.707 -6.691 -1.576 1 93.38 69 LEU B N 1
ATOM 1323 C CA . LEU B 1 69 ? 6.406 -5.746 -0.508 1 93.38 69 LEU B CA 1
ATOM 1324 C C . LEU B 1 69 ? 7.594 -4.82 -0.256 1 93.38 69 LEU B C 1
ATOM 1326 O O . LEU B 1 69 ? 7.414 -3.621 -0.031 1 93.38 69 LEU B O 1
ATOM 1330 N N . ALA B 1 70 ? 8.789 -5.344 -0.345 1 91.69 70 ALA B N 1
ATOM 1331 C CA . ALA B 1 70 ? 10 -4.57 -0.109 1 91.69 70 ALA B CA 1
ATOM 1332 C C . ALA B 1 70 ? 10.172 -3.475 -1.16 1 91.69 70 ALA B C 1
ATOM 1334 O O . ALA B 1 70 ? 10.789 -2.443 -0.899 1 91.69 70 ALA B O 1
ATOM 1335 N N . ASN B 1 71 ? 9.617 -3.65 -2.303 1 90.94 71 ASN B N 1
ATOM 1336 C CA . ASN B 1 71 ? 9.773 -2.684 -3.385 1 90.94 71 ASN B CA 1
ATOM 1337 C C . ASN B 1 71 ? 8.594 -1.719 -3.451 1 90.94 71 ASN B C 1
ATOM 1339 O O . ASN B 1 71 ? 8.492 -0.922 -4.387 1 90.94 71 ASN B O 1
ATOM 1343 N N . GLY B 1 72 ? 7.652 -1.874 -2.488 1 88.94 72 GLY B N 1
ATOM 1344 C CA . GLY B 1 72 ? 6.641 -0.841 -2.336 1 88.94 72 GLY B CA 1
ATOM 1345 C C . GLY B 1 72 ? 5.273 -1.269 -2.832 1 88.94 72 GLY B C 1
ATOM 1346 O O . GLY B 1 72 ? 4.359 -0.447 -2.934 1 88.94 72 GLY B O 1
ATOM 1347 N N . VAL B 1 73 ? 5.07 -2.473 -3.264 1 91.81 73 VAL B N 1
ATOM 1348 C CA . VAL B 1 73 ? 3.758 -2.951 -3.684 1 91.81 73 VAL B CA 1
ATOM 1349 C C . VAL B 1 73 ? 2.754 -2.773 -2.545 1 91.81 73 VAL B C 1
ATOM 1351 O O . VAL B 1 73 ? 3.084 -2.994 -1.378 1 91.81 73 VAL B O 1
ATOM 1354 N N . ASN B 1 74 ? 1.547 -2.395 -2.83 1 90.94 74 ASN B N 1
ATOM 1355 C CA . ASN B 1 74 ? 0.513 -2.115 -1.84 1 90.94 74 ASN B CA 1
ATOM 1356 C C . ASN B 1 74 ? -0.111 -3.402 -1.304 1 90.94 74 ASN B C 1
ATOM 1358 O O . ASN B 1 74 ? -0.714 -4.164 -2.059 1 90.94 74 ASN B O 1
ATOM 1362 N N . ALA B 1 75 ? -0.036 -3.602 -0.07 1 92.69 75 ALA B N 1
ATOM 1363 C CA . ALA B 1 75 ? -0.496 -4.82 0.59 1 92.69 75 ALA B CA 1
ATOM 1364 C C . ALA B 1 75 ? -2 -4.77 0.847 1 92.69 75 ALA B C 1
ATOM 1366 O O . ALA B 1 75 ? -2.611 -5.785 1.188 1 92.69 75 ALA B O 1
ATOM 1367 N N . CYS B 1 76 ? -2.68 -3.678 0.605 1 90.19 76 CYS B N 1
ATOM 1368 C CA . CYS B 1 76 ? -4.07 -3.502 1.014 1 90.19 76 CYS B CA 1
ATOM 1369 C C . CYS B 1 76 ? -5.008 -3.631 -0.179 1 90.19 76 CYS B C 1
ATOM 1371 O O . CYS B 1 76 ? -6.223 -3.48 -0.036 1 90.19 76 CYS B O 1
ATOM 1373 N N . VAL B 1 77 ? -4.461 -3.941 -1.331 1 89.25 77 VAL B N 1
ATOM 1374 C CA . VAL B 1 77 ? -5.285 -4.051 -2.531 1 89.25 77 VAL B CA 1
ATOM 1375 C C . VAL B 1 77 ? -6.156 -5.301 -2.449 1 89.25 77 VAL B C 1
ATOM 1377 O O . VAL B 1 77 ? -5.691 -6.363 -2.041 1 89.25 77 VAL B O 1
ATOM 1380 N N . GLN B 1 78 ? -7.383 -5.113 -2.844 1 89.19 78 GLN B N 1
ATOM 1381 C CA . GLN B 1 78 ? -8.312 -6.238 -2.832 1 89.19 78 GLN B CA 1
ATOM 1382 C C . GLN B 1 78 ? -8.516 -6.797 -4.234 1 89.19 78 GLN B C 1
ATOM 1384 O O . GLN B 1 78 ? -8.5 -6.051 -5.215 1 89.19 78 GLN B O 1
ATOM 1389 N N . ASN B 1 79 ? -8.742 -8.102 -4.32 1 90.31 79 ASN B N 1
ATOM 1390 C CA . ASN B 1 79 ? -9.039 -8.727 -5.605 1 90.31 79 ASN B CA 1
ATOM 1391 C C . ASN B 1 79 ? -10.531 -8.68 -5.918 1 90.31 79 ASN B C 1
ATOM 1393 O O . ASN B 1 79 ? -11.281 -7.941 -5.273 1 90.31 79 ASN B O 1
ATOM 1397 N N . ASN B 1 80 ? -10.891 -9.445 -6.961 1 89.25 80 ASN B N 1
ATOM 1398 C CA . ASN B 1 80 ? -12.281 -9.445 -7.41 1 89.25 80 ASN B CA 1
ATOM 1399 C C . ASN B 1 80 ? -13.203 -10.07 -6.367 1 89.25 80 ASN B C 1
ATOM 1401 O O . ASN B 1 80 ? -14.406 -9.797 -6.359 1 89.25 80 ASN B O 1
ATOM 1405 N N . GLU B 1 81 ? -12.656 -10.797 -5.484 1 91 81 GLU B N 1
ATOM 1406 C CA . GLU B 1 81 ? -13.43 -11.445 -4.43 1 91 81 GLU B CA 1
ATOM 1407 C C . GLU B 1 81 ? -13.523 -10.57 -3.188 1 91 81 GLU B C 1
ATOM 1409 O O . GLU B 1 81 ? -14.094 -10.977 -2.174 1 91 81 GLU B O 1
ATOM 1414 N N . GLY B 1 82 ? -12.891 -9.414 -3.213 1 88.56 82 GLY B N 1
ATOM 1415 C CA . GLY B 1 82 ? -12.891 -8.516 -2.068 1 88.56 82 GLY B CA 1
ATOM 1416 C C . GLY B 1 82 ? -11.898 -8.914 -0.995 1 88.56 82 GLY B C 1
ATOM 1417 O O . GLY B 1 82 ? -12.023 -8.5 0.16 1 88.56 82 GLY B O 1
ATOM 1418 N N . LYS B 1 83 ? -10.984 -9.797 -1.4 1 92.5 83 LYS B N 1
ATOM 1419 C CA . LYS B 1 83 ? -9.992 -10.273 -0.448 1 92.5 83 LYS B CA 1
ATOM 1420 C C . LYS B 1 83 ? -8.625 -9.648 -0.72 1 92.5 83 LYS B C 1
ATOM 1422 O O . LYS B 1 83 ? -8.234 -9.477 -1.876 1 92.5 83 LYS B O 1
ATOM 1427 N N . THR B 1 84 ? -7.992 -9.328 0.391 1 94.5 84 THR B N 1
ATOM 1428 C CA . THR B 1 84 ? -6.617 -8.867 0.257 1 94.5 84 THR B CA 1
ATOM 1429 C C . THR B 1 84 ? -5.664 -10.039 0.036 1 94.5 84 THR B C 1
ATOM 1431 O O . THR B 1 84 ? -6.039 -11.195 0.249 1 94.5 84 THR B O 1
ATOM 1434 N N . ALA B 1 85 ? -4.473 -9.727 -0.42 1 95.81 85 ALA B N 1
ATOM 1435 C CA . ALA B 1 85 ? -3.488 -10.781 -0.614 1 95.81 85 ALA B CA 1
ATOM 1436 C C . ALA B 1 85 ? -3.219 -11.523 0.691 1 95.81 85 ALA B C 1
ATOM 1438 O O . ALA B 1 85 ? -3.045 -12.75 0.694 1 95.81 85 ALA B O 1
ATOM 1439 N N . PHE B 1 86 ? -3.232 -10.859 1.764 1 96.31 86 PHE B N 1
ATOM 1440 C CA . PHE B 1 86 ? -2.984 -11.461 3.07 1 96.31 86 PHE B CA 1
ATOM 1441 C C . PHE B 1 86 ? -4.035 -12.516 3.391 1 96.31 86 PHE B C 1
ATOM 1443 O O . PHE B 1 86 ? -3.707 -13.586 3.916 1 96.31 86 PHE B O 1
ATOM 1450 N N . GLN B 1 87 ? -5.203 -12.227 3.061 1 94.94 87 GLN B N 1
ATOM 1451 C CA . GLN B 1 87 ? -6.312 -13.133 3.334 1 94.94 87 GLN B CA 1
ATOM 1452 C C . GLN B 1 87 ? -6.211 -14.398 2.49 1 94.94 87 GLN B C 1
ATOM 1454 O O . GLN B 1 87 ? -6.832 -15.414 2.811 1 94.94 87 GLN B O 1
ATOM 1459 N N . CYS B 1 88 ? -5.465 -14.328 1.421 1 95.5 88 CYS B N 1
ATOM 1460 C CA . CYS B 1 88 ? -5.332 -15.461 0.511 1 95.5 88 CYS B CA 1
ATOM 1461 C C . CYS B 1 88 ? -4.109 -16.297 0.862 1 95.5 88 CYS B C 1
ATOM 1463 O O . CYS B 1 88 ? -3.805 -17.281 0.174 1 95.5 88 CYS B O 1
ATOM 1465 N N . CYS B 1 89 ? -3.43 -15.922 1.88 1 96 89 CYS B N 1
ATOM 1466 C CA . CYS B 1 89 ? -2.26 -16.672 2.312 1 96 89 CYS B CA 1
ATOM 1467 C C . CYS B 1 89 ? -2.646 -18.094 2.717 1 96 89 CYS B C 1
ATOM 1469 O O . CYS B 1 89 ? -3.688 -18.297 3.342 1 96 89 CYS B O 1
ATOM 1471 N N . LYS B 1 90 ? -1.764 -19.047 2.383 1 94.69 90 LYS B N 1
ATOM 1472 C CA . LYS B 1 90 ? -2.096 -20.453 2.605 1 94.69 90 LYS B CA 1
ATOM 1473 C C . LYS B 1 90 ? -1.307 -21.016 3.781 1 94.69 90 LYS B C 1
ATOM 1475 O O . LYS B 1 90 ? -1.649 -22.078 4.309 1 94.69 90 LYS B O 1
ATOM 1480 N N . SER B 1 91 ? -0.265 -20.422 4.184 1 96.75 91 SER B N 1
ATOM 1481 C CA . SER B 1 91 ? 0.584 -20.922 5.254 1 96.75 91 SER B CA 1
ATOM 1482 C C . SER B 1 91 ? 0.957 -19.812 6.234 1 96.75 91 SER B C 1
ATOM 1484 O O . SER B 1 91 ? 0.903 -18.625 5.895 1 96.75 91 SER B O 1
ATOM 1486 N N . ASP B 1 92 ? 1.316 -20.25 7.484 1 96.06 92 ASP B N 1
ATOM 1487 C CA . ASP B 1 92 ? 1.771 -19.297 8.492 1 96.06 92 ASP B CA 1
ATOM 1488 C C . ASP B 1 92 ? 3.096 -18.656 8.078 1 96.06 92 ASP B C 1
ATOM 1490 O O . ASP B 1 92 ? 3.359 -17.5 8.406 1 96.06 92 ASP B O 1
ATOM 1494 N N . ALA B 1 93 ? 3.811 -19.453 7.383 1 96.75 93 ALA B N 1
ATOM 1495 C CA . ALA B 1 93 ? 5.109 -18.938 6.957 1 96.75 93 ALA B CA 1
ATOM 1496 C C . ALA B 1 93 ? 4.953 -17.703 6.082 1 96.75 93 ALA B C 1
ATOM 1498 O O . ALA B 1 93 ? 5.594 -16.672 6.332 1 96.75 93 ALA B O 1
ATOM 1499 N N . VAL B 1 94 ? 4.082 -17.797 5.145 1 97.12 94 VAL B N 1
ATOM 1500 C CA . VAL B 1 94 ? 3.889 -16.688 4.215 1 97.12 94 VAL B CA 1
ATOM 1501 C C . VAL B 1 94 ? 3.162 -15.539 4.922 1 97.12 94 VAL B C 1
ATOM 1503 O O . VAL B 1 94 ? 3.447 -14.367 4.676 1 97.12 94 VAL B O 1
ATOM 1506 N N . ARG B 1 95 ? 2.244 -15.836 5.797 1 96.06 95 ARG B N 1
ATOM 1507 C CA . ARG B 1 95 ? 1.557 -14.812 6.578 1 96.06 95 ARG B CA 1
ATOM 1508 C C . ARG B 1 95 ? 2.545 -14 7.41 1 96.06 95 ARG B C 1
ATOM 1510 O O . ARG B 1 95 ? 2.473 -12.773 7.449 1 96.06 95 ARG B O 1
ATOM 1517 N N . ASN B 1 96 ? 3.396 -14.727 8.055 1 96.56 96 ASN B N 1
ATOM 1518 C CA . ASN B 1 96 ? 4.395 -14.07 8.898 1 96.56 96 ASN B CA 1
ATOM 1519 C C . ASN B 1 96 ? 5.352 -13.219 8.07 1 96.56 96 ASN B C 1
ATOM 1521 O O . ASN B 1 96 ? 5.672 -12.094 8.453 1 96.56 96 ASN B O 1
ATOM 1525 N N . ALA B 1 97 ? 5.801 -13.734 6.969 1 95.94 97 ALA B N 1
ATOM 1526 C CA . ALA B 1 97 ? 6.688 -12.992 6.082 1 95.94 97 ALA B CA 1
ATOM 1527 C C . ALA B 1 97 ? 6.008 -11.734 5.555 1 95.94 97 ALA B C 1
ATOM 1529 O O . ALA B 1 97 ? 6.641 -10.68 5.438 1 95.94 97 ALA B O 1
ATOM 1530 N N . PHE B 1 98 ? 4.703 -11.875 5.312 1 96.38 98 PHE B N 1
ATOM 1531 C CA . PHE B 1 98 ? 3.896 -10.773 4.805 1 96.38 98 PHE B CA 1
ATOM 1532 C C . PHE B 1 98 ? 3.873 -9.617 5.801 1 96.38 98 PHE B C 1
ATOM 1534 O O . P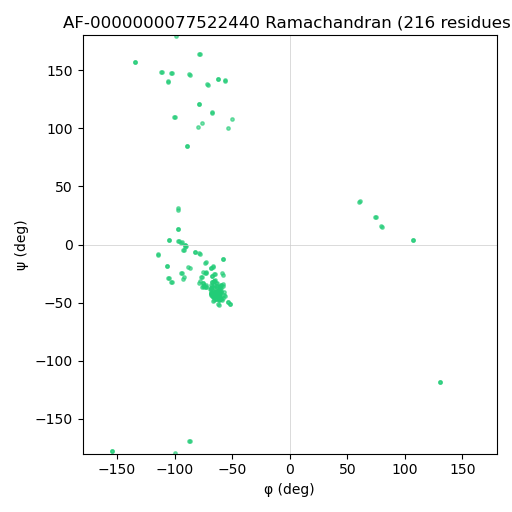HE B 1 98 ? 4.219 -8.484 5.453 1 96.38 98 PHE B O 1
ATOM 1541 N N . VAL B 1 99 ? 3.557 -9.914 6.992 1 94.75 99 VAL B N 1
ATOM 1542 C CA . VAL B 1 99 ? 3.41 -8.898 8.031 1 94.75 99 VAL B CA 1
ATOM 1543 C C . VAL B 1 99 ? 4.777 -8.297 8.352 1 94.75 99 VAL B C 1
ATOM 1545 O O . VAL B 1 99 ? 4.906 -7.078 8.492 1 94.75 99 VAL B O 1
ATOM 1548 N N . GLN B 1 100 ? 5.758 -9.141 8.438 1 94.44 100 GLN B N 1
ATOM 1549 C CA . GLN B 1 100 ? 7.105 -8.68 8.75 1 94.44 100 GLN B CA 1
ATOM 1550 C C . GLN B 1 100 ? 7.613 -7.699 7.695 1 94.44 100 GLN B C 1
ATOM 1552 O O . GLN B 1 100 ? 8.172 -6.652 8.031 1 94.44 100 GLN B O 1
ATOM 1557 N N . GLU B 1 101 ? 7.352 -8.023 6.473 1 94.38 101 GLU B N 1
ATOM 1558 C CA . GLU B 1 101 ? 7.883 -7.188 5.402 1 94.38 101 GLU B CA 1
ATOM 1559 C C . GLU B 1 101 ? 7.098 -5.883 5.285 1 94.38 101 GLU B C 1
ATOM 1561 O O . GLU B 1 101 ? 7.676 -4.828 5.008 1 94.38 101 GLU B O 1
ATOM 1566 N N . VAL B 1 102 ? 5.816 -5.98 5.527 1 93.12 102 VAL B N 1
ATOM 1567 C CA . VAL B 1 102 ? 5.008 -4.766 5.492 1 93.12 102 VAL B CA 1
ATOM 1568 C C . VAL B 1 102 ? 5.488 -3.797 6.566 1 93.12 102 VAL B C 1
ATOM 1570 O O . VAL B 1 102 ? 5.715 -2.617 6.289 1 93.12 102 VAL B O 1
ATOM 1573 N N . LEU B 1 103 ? 5.711 -4.266 7.738 1 93.38 103 LEU B N 1
ATOM 1574 C CA . LEU B 1 103 ? 6.172 -3.434 8.844 1 93.38 103 LEU B CA 1
ATOM 1575 C C . LEU B 1 103 ? 7.574 -2.898 8.578 1 93.38 103 LEU B C 1
ATOM 1577 O O . LEU B 1 103 ? 7.867 -1.741 8.883 1 93.38 103 LEU B O 1
ATOM 1581 N N . ARG B 1 104 ? 8.344 -3.764 7.961 1 92.81 104 ARG B N 1
ATOM 1582 C CA . ARG B 1 104 ? 9.695 -3.334 7.613 1 92.81 104 ARG B CA 1
ATOM 1583 C C . ARG B 1 104 ? 9.664 -2.234 6.559 1 92.81 104 ARG B C 1
ATOM 1585 O O . ARG B 1 104 ? 10.422 -1.261 6.645 1 92.81 104 ARG B O 1
ATOM 1592 N N . ALA B 1 105 ? 8.898 -2.432 5.613 1 90.69 105 ALA B N 1
ATOM 1593 C CA . ALA B 1 105 ? 8.812 -1.487 4.504 1 90.69 105 ALA B CA 1
ATOM 1594 C C . ALA B 1 105 ? 8.312 -0.125 4.98 1 90.69 105 ALA B C 1
ATOM 1596 O O . ALA B 1 105 ? 8.758 0.913 4.484 1 90.69 105 ALA B O 1
ATOM 1597 N N . ILE B 1 106 ? 7.395 -0.094 5.945 1 91.31 106 ILE B N 1
ATOM 1598 C CA . ILE B 1 106 ? 6.832 1.174 6.398 1 91.31 106 ILE B CA 1
ATOM 1599 C C . ILE B 1 106 ? 7.816 1.872 7.332 1 91.31 106 ILE B C 1
ATOM 1601 O O . ILE B 1 106 ? 7.801 3.098 7.461 1 91.31 106 ILE B O 1
ATOM 1605 N N . THR B 1 107 ? 8.578 1.098 8.047 1 89.88 107 THR B N 1
ATOM 1606 C CA . THR B 1 107 ? 9.523 1.663 9 1 89.88 107 THR B CA 1
ATOM 1607 C C . THR B 1 107 ? 10.859 1.954 8.328 1 89.88 107 THR B C 1
ATOM 1609 O O . THR B 1 107 ? 11.742 2.576 8.93 1 89.88 107 THR B O 1
ATOM 1612 N N . MET B 1 108 ? 11.156 1.323 7.148 1 71.44 108 MET B N 1
ATOM 1613 C CA . MET B 1 108 ? 12.492 1.311 6.551 1 71.44 108 MET B CA 1
ATOM 1614 C C . MET B 1 108 ? 12.797 2.648 5.891 1 71.44 108 MET B C 1
ATOM 1616 O O . MET B 1 108 ? 11.922 3.271 5.297 1 71.44 108 MET B O 1
ATOM 1620 N N . SER B 1 109 ? 13.641 3.473 6.539 1 55.25 109 SER B N 1
ATOM 1621 C CA . SER B 1 109 ? 14.406 4.5 5.84 1 55.25 109 SER B CA 1
ATOM 1622 C C . SER B 1 109 ? 15.203 3.908 4.684 1 55.25 109 SER B C 1
ATOM 1624 O O . SER B 1 109 ? 15.719 2.789 4.785 1 55.25 109 SER B O 1
ATOM 1626 N N . LYS B 1 110 ? 14.789 3.992 3.416 1 42.44 110 LYS B N 1
ATOM 1627 C CA . LYS B 1 110 ? 15.953 3.615 2.625 1 42.44 110 LYS B CA 1
ATOM 1628 C C . LYS B 1 110 ? 17.25 3.932 3.369 1 42.44 110 LYS B C 1
ATOM 1630 O O . LYS B 1 110 ? 17.328 4.934 4.082 1 42.44 110 LYS B O 1
#

Solvent-accessible surface area (backbone atoms only — not comparable to full-atom values): 11678 Å² total; per-residue (Å²): 118,64,65,66,54,51,62,39,50,44,54,51,46,49,51,24,61,78,68,65,39,51,69,61,38,45,53,52,41,64,69,36,52,82,41,85,60,32,57,66,49,51,65,31,74,76,53,93,72,9,27,59,59,24,45,26,25,64,67,58,36,46,66,50,40,35,48,44,33,62,55,51,54,57,61,47,52,60,29,93,84,47,39,15,31,61,66,51,38,80,45,69,66,37,45,51,39,47,54,53,28,49,53,44,36,24,63,42,56,122,122,64,65,66,55,50,61,40,50,43,54,53,45,49,51,22,59,77,68,66,36,52,70,60,38,47,53,54,42,65,68,37,52,81,42,86,59,34,58,64,49,52,64,32,74,78,52,95,72,7,29,58,59,23,45,26,26,62,69,58,36,45,65,50,39,35,48,45,32,62,55,51,53,58,60,47,52,58,28,94,84,47,40,16,31,60,66,51,39,79,46,67,67,38,45,50,39,48,54,53,28,49,55,44,38,25,64,43,58,118

pLDDT: mean 87.92, std 13.29, range [33.97, 97.12]

Foldseek 3Di:
DVVVVLLVLQVVLLVCLVVVVLVVNLVSLLVLLPPPCSQVRQLAQDDPLGGSLLVNQLVVPLSNNLSCLLSPHDQCRAGPVRDTSLRSHDDPSNNVSNVVSNVCNVPDDD/DVVVVLLVLQVVLLVCLVVVVLVVNLVSLLVLLPPPCSQVRQLAQDDPLGGSLLVNQLVVPLSNNLSCLLSPHDQCRAGPVRDTSLRSHDDPSNNVSNVVSNVCNVVDDD

Radius of gyration: 16.56 Å; Cα contacts (8 Å, |Δi|>4): 337; chains: 2; bounding box: 33×42×48 Å

Nearest PDB structures (foldseek):
  7tts-assembly1_C  TM=7.747E-01  e=8.273E-03  Homo sapiens
  7tts-assembly1_D  TM=5.989E-01  e=2.635E-03  Homo sapiens
  7tts-assembly1_E  TM=5.491E-01  e=1.831E-03  Homo sapiens
  7xc5-assembly1_A  TM=7.998E-01  e=4.368E-02  Homo sapiens
  4cz2-assembly1_D  TM=5.788E-01  e=1.626E-02  Homo sapiens

Sequence (220 aa):
MPAAAEEKATAMLLQCIENGRVDILCSILSQMKNKADFHEQVDVICCSEGTLLHIAVTLDSTDTVSALLANGVNACVQNNEGKTAFQCCKSDAVRNAFVQEVLRAITMSKMPAAAEEKATAMLLQCIENGRVDILCSILSQMKNKADFHEQVDVICCSEGTLLHIAVTLDSTDTVSALLANGVNACVQNNEGKTAFQCCKSDAVRNAFVQEVLRAITMSK

Secondary structure (DSSP, 8-state):
-HHHHHHHHHHHHHHHHHHT-HHHHHHHHHHHTTSTTHHHHHSS--SSS-SHHHHHHHTT-HHHHHHHHHTT--TT-B-TTS-BTGGG--SHHHHHHHHHHHHHHHH---/-HHHHHHHHHHHHHHHHHHT-HHHHHHHHHHHTTSTTHHHHHSS--SSS-SHHHHHHHTT-HHHHHHHHHTT--TT-B-TTS-BTGGG--SHHHHHHHHHHHHHHHH---

Organism: NCBI:txid2777116